Protein AF-0000000069245880 (afdb_homodimer)

Radius of gyration: 24.0 Å; Cα contacts (8 Å, |Δi|>4): 318; chains: 2; bounding box: 76×55×45 Å

Sequence (322 aa):
MAEQKSQETQSITLKSSDGVLFDVETNIVKEMKTIQSFLDESEDITTIPLANVLSQHLATIIEYCKKHVSEEETEDARNKFDVEFTKELSGEDMKLLLLAANYLNIRSLLDLLAGALADHIKNKSVEFVREFFNVENDYEPEEEAKLREENQWAFGNIDENMAEQKSQETQSITLKSSDGVLFDVETNIVKEMKTIQSFLDESEDITTIPLANVLSQHLATIIEYCKKHVSEEETEDARNKFDVEFTKELSGEDMKLLLLAANYLNIRSLLDLLAGALADHIKNKSVEFVREFFNVENDYEPEEEAKLREENQWAFGNIDEN

Solvent-accessible surface area (backbone atoms only — not comparable to full-atom values): 18394 Å² total; per-residue (Å²): 130,84,80,74,78,72,79,76,71,60,62,37,31,38,26,24,47,78,66,45,77,42,84,37,53,50,73,42,41,64,58,26,45,46,56,39,50,40,55,74,72,36,89,79,70,56,66,48,63,34,72,80,31,48,48,72,55,46,53,52,50,51,53,53,32,49,56,70,58,39,83,85,53,48,72,68,55,48,52,52,47,49,55,56,56,56,69,73,47,49,71,69,51,40,54,55,44,36,55,38,24,56,70,33,46,19,62,73,58,30,54,53,38,53,52,52,49,52,61,68,55,51,76,52,52,69,67,51,54,32,57,74,68,63,48,76,71,85,51,56,71,72,58,45,54,54,45,44,67,70,39,40,68,75,66,45,75,61,63,82,130,129,84,80,73,77,73,79,75,72,58,62,36,31,40,27,23,47,80,65,46,77,42,84,37,52,51,73,41,40,61,59,24,44,47,56,39,49,40,57,74,71,34,89,78,69,58,66,48,63,35,73,81,31,47,46,73,54,46,52,53,50,50,53,53,32,50,57,69,58,39,80,86,52,48,72,67,55,48,52,53,46,50,55,55,57,57,68,74,46,49,71,70,51,40,54,54,43,37,54,36,24,57,71,33,45,21,63,71,58,32,54,52,38,53,50,50,48,52,60,68,55,51,77,54,52,69,67,51,54,32,55,72,70,64,50,76,71,86,52,55,68,72,56,45,52,54,46,44,68,69,37,38,67,76,67,45,75,61,62,82,129

Foldseek 3Di:
DPPPPPVPQDWAWEAELVGDIDTAGPLLLVLQVQVVVVVVVDVPHRYDYDNQGHPVLVVLSSVLSVQVSDPPDDPVNNVVCLVVSLVVDDLVSLVSNLVVCVVRVRVVSNVSSVVSNCVVCQLPQPVCVCVSVVPPPPDDPVVVVVCCVVCVVVNPPSDDD/DPPPPPVPQDWAWEAELVGDIDTAGPLLLVLQVQVVVVVVVDVPHRYDYDNQGHPVLVVLSSVLSVQVSDPPDDPVRNVVVLVVSLVPDDLVSLVSNLVVCVVRVRVVSNVSSVVSNCVVCQLPDPVCVCVSVVPPPPDDPVVVVVCCVVCVVVNVVSDDD

Secondary structure (DSSP, 8-state):
----------EEEEE-TTS-EEEEEGGGGGG-HHHHHHHHH-SS--EEE-TT--HHHHHHHHHHHHHHH-TTS-HHHHHHHHHHHHHT--HHHHHHHHHHHHHHT-HHHHHHHHHHHHHHHTT--HHHHHHHTT----S-HHHHHHHHHHSHHHHHTTS--/----------EEEEE-TTS-EEEEEGGGGGG-HHHHHHHHH-SS--EEE-TT--HHHHHHHHHHHHHHH-TTS-HHHHHHHHHHHHHT--HHHHHHHHHHHHHHT-HHHHHHHHHHHHHHHTT--HHHHHHHTT----S-HHHHHHHHHHSHHHHHTTS--

Organism: Vicia faba (NCBI:txid3906)

Structure (mmCIF, N/CA/C/O backbone):
data_AF-0000000069245880-model_v1
#
loop_
_entity.id
_entity.type
_entity.pdbx_description
1 polymer 'SKP1-like protein'
#
loop_
_atom_site.group_PDB
_atom_site.id
_atom_site.type_symbol
_atom_site.label_atom_id
_atom_site.label_alt_id
_atom_site.label_comp_id
_atom_site.label_asym_id
_atom_site.label_entity_id
_atom_site.label_seq_id
_atom_site.pdbx_PDB_ins_code
_atom_site.Cartn_x
_atom_site.Cartn_y
_atom_site.Cartn_z
_atom_site.occupancy
_atom_site.B_iso_or_equiv
_atom_site.auth_seq_id
_atom_site.auth_comp_id
_atom_site.auth_asym_id
_atom_site.auth_atom_id
_atom_site.pdbx_PDB_model_num
ATOM 1 N N . MET A 1 1 ? 38.531 29.953 20.172 1 29.7 1 MET A N 1
ATOM 2 C CA . MET A 1 1 ? 37.281 30.125 19.406 1 29.7 1 MET A CA 1
ATOM 3 C C . MET A 1 1 ? 36.531 28.812 19.281 1 29.7 1 MET A C 1
ATOM 5 O O . MET A 1 1 ? 37.094 27.828 18.781 1 29.7 1 MET A O 1
ATOM 9 N N . ALA A 1 2 ? 35.625 28.469 20.109 1 36.66 2 ALA A N 1
ATOM 10 C CA . ALA A 1 2 ? 35.156 27.141 20.422 1 36.66 2 ALA A CA 1
ATOM 11 C C . ALA A 1 2 ? 34.531 26.469 19.188 1 36.66 2 ALA A C 1
ATOM 13 O O . ALA A 1 2 ? 33.781 27.078 18.453 1 36.66 2 ALA A O 1
ATOM 14 N N . GLU A 1 3 ? 35.156 25.672 18.375 1 34.66 3 GLU A N 1
ATOM 15 C CA . GLU A 1 3 ? 34.75 24.922 17.203 1 34.66 3 GLU A CA 1
ATOM 16 C C . GLU A 1 3 ? 33.438 24.203 17.422 1 34.66 3 GLU A C 1
ATOM 18 O O . GLU A 1 3 ? 33.344 23.297 18.25 1 34.66 3 GLU A O 1
ATOM 23 N N . GLN A 1 4 ? 32.312 24.859 17.797 1 31.16 4 GLN A N 1
ATOM 24 C CA . GLN A 1 4 ? 30.969 24.312 17.922 1 31.16 4 GLN A CA 1
ATOM 25 C C . GLN A 1 4 ? 30.703 23.266 16.844 1 31.16 4 GLN A C 1
ATOM 27 O O . GLN A 1 4 ? 30.719 23.562 15.648 1 31.16 4 GLN A O 1
ATOM 32 N N . LYS A 1 5 ? 31.141 22.078 16.891 1 35.31 5 LYS A N 1
ATOM 33 C CA . LYS A 1 5 ? 30.844 20.859 16.141 1 35.31 5 LYS A CA 1
ATOM 34 C C . LYS A 1 5 ? 29.406 20.875 15.617 1 35.31 5 LYS A C 1
ATOM 36 O O . LYS A 1 5 ? 28.453 20.859 16.406 1 35.31 5 LYS A O 1
ATOM 41 N N . SER A 1 6 ? 28.828 21.797 14.656 1 39.06 6 SER A N 1
ATOM 42 C CA . SER A 1 6 ? 27.609 21.859 13.852 1 39.06 6 SER A CA 1
ATOM 43 C C . SER A 1 6 ? 26.969 20.484 13.719 1 39.06 6 SER A C 1
ATOM 45 O O . SER A 1 6 ? 27.578 19.547 13.211 1 39.06 6 SER A O 1
ATOM 47 N N . GLN A 1 7 ? 26.359 19.859 14.578 1 41.66 7 GLN A N 1
ATOM 48 C CA . GLN A 1 7 ? 25.75 18.531 14.648 1 41.66 7 GLN A CA 1
ATOM 49 C C . GLN A 1 7 ? 25.156 18.125 13.305 1 41.66 7 GLN A C 1
ATOM 51 O O . GLN A 1 7 ? 24.172 18.703 12.852 1 41.66 7 GLN A O 1
ATOM 56 N N . GLU A 1 8 ? 25.828 18 12.18 1 48.72 8 GLU A N 1
ATOM 57 C CA . GLU A 1 8 ? 25.578 17.594 10.797 1 48.72 8 GLU A CA 1
ATOM 58 C C . GLU A 1 8 ? 24.453 16.578 10.703 1 48.72 8 GLU A C 1
ATOM 60 O O . GLU A 1 8 ? 24.609 15.438 11.133 1 48.72 8 GLU A O 1
ATOM 65 N N . THR A 1 9 ? 23.219 16.984 10.977 1 63.25 9 THR A N 1
ATOM 66 C CA . THR A 1 9 ? 22.016 16.156 10.938 1 63.25 9 THR A CA 1
ATOM 67 C C . THR A 1 9 ? 21.984 15.305 9.664 1 63.25 9 THR A C 1
ATOM 69 O O . THR A 1 9 ? 22.188 15.828 8.57 1 63.25 9 THR A O 1
ATOM 72 N N . GLN A 1 10 ? 22.281 14.039 9.695 1 80.12 10 GLN A N 1
ATOM 73 C CA . GLN A 1 10 ? 22.219 13.109 8.57 1 80.12 10 GLN A CA 1
ATOM 74 C C . GLN A 1 10 ? 20.906 13.242 7.816 1 80.12 10 GLN A C 1
ATOM 76 O O . GLN A 1 10 ? 19.859 13.484 8.422 1 80.12 10 GLN A O 1
ATOM 81 N N . SER A 1 11 ? 21.062 13.648 6.527 1 89.56 11 SER A N 1
ATOM 82 C CA . SER A 1 11 ? 19.891 13.773 5.668 1 89.56 11 SER A CA 1
ATOM 83 C C . SER A 1 11 ? 19.844 12.656 4.629 1 89.56 11 SER A C 1
ATOM 85 O O . SER A 1 11 ? 20.875 12.023 4.344 1 89.56 11 SER A O 1
ATOM 87 N N . ILE A 1 12 ? 18.688 12.328 4.336 1 91.44 12 ILE A N 1
ATOM 88 C CA . ILE A 1 12 ? 18.469 11.383 3.248 1 91.44 12 ILE A CA 1
ATOM 89 C C . ILE A 1 12 ? 17.672 12.055 2.135 1 91.44 12 ILE A C 1
ATOM 91 O O . ILE A 1 12 ? 16.984 13.055 2.371 1 91.44 12 ILE A O 1
ATOM 95 N N . THR A 1 13 ? 17.859 11.523 0.97 1 94.06 13 THR A N 1
ATOM 96 C CA . THR A 1 13 ? 17.109 12.055 -0.167 1 94.06 13 THR A CA 1
ATOM 97 C C . THR A 1 13 ? 15.992 11.102 -0.576 1 94.06 13 THR A C 1
ATOM 99 O O . THR A 1 13 ? 16.234 9.914 -0.78 1 94.06 13 THR A O 1
ATOM 102 N N . LEU A 1 14 ? 14.797 11.609 -0.62 1 95.38 14 LEU A N 1
ATOM 103 C CA . LEU A 1 14 ? 13.648 10.875 -1.123 1 95.38 14 LEU A CA 1
ATOM 104 C C . LEU A 1 14 ? 13.289 11.32 -2.537 1 95.38 14 LEU A C 1
ATOM 106 O O . LEU A 1 14 ? 13.297 12.516 -2.838 1 95.38 14 LEU A O 1
ATOM 110 N N . LYS A 1 15 ? 13.078 10.359 -3.359 1 95.81 15 LYS A N 1
ATOM 111 C CA . LYS A 1 15 ? 12.703 10.672 -4.738 1 95.81 15 LYS A CA 1
ATOM 112 C C . LYS A 1 15 ? 11.25 10.281 -5.012 1 95.81 15 LYS A C 1
ATOM 114 O O . LYS A 1 15 ? 10.875 9.117 -4.867 1 95.81 15 LYS A O 1
ATOM 119 N N . SER A 1 16 ? 10.477 11.25 -5.395 1 96.88 16 SER A N 1
ATOM 120 C CA . SER A 1 16 ? 9.062 11.008 -5.68 1 96.88 16 SER A CA 1
ATOM 121 C C . SER A 1 16 ? 8.883 10.234 -6.984 1 96.88 16 SER A C 1
ATOM 123 O O . SER A 1 16 ? 9.844 10.047 -7.734 1 96.88 16 SER A O 1
ATOM 125 N N . SER A 1 17 ? 7.672 9.758 -7.156 1 93.94 17 SER A N 1
ATOM 126 C CA . SER A 1 17 ? 7.359 8.945 -8.328 1 93.94 17 SER A CA 1
ATOM 127 C C . SER A 1 17 ? 7.539 9.742 -9.617 1 93.94 17 SER A C 1
ATOM 129 O O . SER A 1 17 ? 7.855 9.172 -10.664 1 93.94 17 SER A O 1
ATOM 131 N N . ASP A 1 18 ? 7.348 11.078 -9.539 1 96.25 18 ASP A N 1
ATOM 132 C CA . ASP A 1 18 ? 7.508 11.93 -10.711 1 96.25 18 ASP A CA 1
ATOM 133 C C . ASP A 1 18 ? 8.914 12.523 -10.773 1 96.25 18 ASP A C 1
ATOM 135 O O . ASP A 1 18 ? 9.164 13.469 -11.531 1 96.25 18 ASP A O 1
ATOM 139 N N . GLY A 1 19 ? 9.805 12.117 -9.914 1 94.94 19 GLY A N 1
ATOM 140 C CA . GLY A 1 19 ? 11.234 12.344 -10.094 1 94.94 19 GLY A CA 1
ATOM 141 C C . GLY A 1 19 ? 11.758 13.539 -9.32 1 94.94 19 GLY A C 1
ATOM 142 O O . GLY A 1 19 ? 12.898 13.953 -9.508 1 94.94 19 GLY A O 1
ATOM 143 N N . VAL A 1 20 ? 10.984 14.125 -8.438 1 97.81 20 VAL A N 1
ATOM 144 C CA . VAL A 1 20 ? 11.43 15.273 -7.656 1 97.81 20 VAL A CA 1
ATOM 145 C C . VAL A 1 20 ? 12.18 14.797 -6.414 1 97.81 20 VAL A C 1
ATOM 147 O O . VAL A 1 20 ? 11.75 13.844 -5.75 1 97.81 20 VAL A O 1
ATOM 150 N N . LEU A 1 21 ? 13.297 15.414 -6.152 1 97.06 21 LEU A N 1
ATOM 151 C CA . LEU A 1 21 ? 14.133 15.039 -5.02 1 97.06 21 LEU A CA 1
ATOM 152 C C . LEU A 1 21 ? 13.82 15.906 -3.801 1 97.06 21 LEU A C 1
ATOM 154 O O . LEU A 1 21 ? 13.633 17.125 -3.928 1 97.06 21 LEU A O 1
ATOM 158 N N . PHE A 1 22 ? 13.648 15.273 -2.67 1 97.5 22 PHE A N 1
ATOM 159 C CA . PHE A 1 22 ? 13.445 15.938 -1.386 1 97.5 22 PHE A CA 1
ATOM 160 C C . PHE A 1 22 ? 14.555 15.562 -0.406 1 97.5 22 PHE A C 1
ATOM 162 O O . PHE A 1 22 ? 14.75 14.391 -0.099 1 97.5 22 PHE A O 1
ATOM 169 N N . ASP A 1 23 ? 15.336 16.547 0.049 1 95.75 23 ASP A N 1
ATOM 170 C CA . ASP A 1 23 ? 16.297 16.344 1.128 1 95.75 23 ASP A CA 1
ATOM 171 C C . ASP A 1 23 ? 15.617 16.469 2.494 1 95.75 23 ASP A C 1
ATOM 173 O O . ASP A 1 23 ? 15.07 17.516 2.826 1 95.75 23 ASP A O 1
ATOM 177 N N . VAL A 1 24 ? 15.641 15.32 3.166 1 94.88 24 VAL A N 1
ATOM 178 C CA . VAL A 1 24 ? 14.906 15.273 4.422 1 94.88 24 VAL A CA 1
ATOM 179 C C . VAL A 1 24 ? 15.844 14.875 5.559 1 94.88 24 VAL A C 1
ATOM 181 O O . VAL A 1 24 ? 16.672 13.977 5.402 1 94.88 24 VAL A O 1
ATOM 184 N N . GLU A 1 25 ? 15.742 15.609 6.672 1 92.06 25 GLU A N 1
ATOM 185 C CA . GLU A 1 25 ? 16.5 15.219 7.859 1 92.06 25 GLU A CA 1
ATOM 186 C C . GLU A 1 25 ? 16.078 13.828 8.344 1 92.06 25 GLU A C 1
ATOM 188 O O . GLU A 1 25 ? 14.891 13.5 8.344 1 92.06 25 GLU A O 1
ATOM 193 N N . THR A 1 26 ? 17.047 13.047 8.844 1 89.5 26 THR A N 1
ATOM 194 C CA . THR A 1 26 ? 16.812 11.664 9.219 1 89.5 26 THR A CA 1
ATOM 195 C C . THR A 1 26 ? 15.781 11.57 10.344 1 89.5 26 THR A C 1
ATOM 197 O O . THR A 1 26 ? 15.016 10.609 10.414 1 89.5 26 THR A O 1
ATOM 200 N N . ASN A 1 27 ? 15.719 12.562 11.211 1 91.12 27 ASN A N 1
ATOM 201 C CA . ASN A 1 27 ? 14.766 12.523 12.312 1 91.12 27 ASN A CA 1
ATOM 202 C C . ASN A 1 27 ? 13.328 12.617 11.805 1 91.12 27 ASN A C 1
ATOM 204 O O . ASN A 1 27 ? 12.398 12.156 12.477 1 91.12 27 ASN A O 1
ATOM 208 N N . ILE A 1 28 ? 13.094 13.125 10.641 1 92.94 28 ILE A N 1
ATOM 209 C CA . ILE A 1 28 ? 11.766 13.305 10.062 1 92.94 28 ILE A CA 1
ATOM 210 C C . ILE A 1 28 ? 11.234 11.961 9.57 1 92.94 28 ILE A C 1
ATOM 212 O O . ILE A 1 28 ? 10.031 11.695 9.641 1 92.94 28 ILE A O 1
ATOM 216 N N . VAL A 1 29 ? 12.117 11.094 9.141 1 91.25 29 VAL A N 1
ATOM 217 C CA . VAL A 1 29 ? 11.672 9.859 8.508 1 91.25 29 VAL A CA 1
ATOM 218 C C . VAL A 1 29 ? 11.453 8.781 9.562 1 91.25 29 VAL A C 1
ATOM 220 O O . VAL A 1 29 ? 11.086 7.648 9.242 1 91.25 29 VAL A O 1
ATOM 223 N N . LYS A 1 30 ? 11.594 9.172 10.781 1 89.25 30 LYS A N 1
ATOM 224 C CA . LYS A 1 30 ? 11.344 8.234 11.867 1 89.25 30 LYS A CA 1
ATOM 225 C C . LYS A 1 30 ? 9.891 7.785 11.891 1 89.25 30 LYS A C 1
ATOM 227 O O . LYS A 1 30 ? 9.578 6.676 12.328 1 89.25 30 LYS A O 1
ATOM 232 N N . GLU A 1 31 ? 9.008 8.656 11.414 1 91.81 31 GLU A N 1
ATOM 233 C CA . GLU A 1 31 ? 7.578 8.352 11.383 1 91.81 31 GLU A CA 1
ATOM 234 C C . GLU A 1 31 ? 7.23 7.457 10.203 1 91.81 31 GLU A C 1
ATOM 236 O O . GLU A 1 31 ? 6.148 6.859 10.164 1 91.81 31 GLU A O 1
ATOM 241 N N . MET A 1 32 ? 8.117 7.344 9.234 1 95.38 32 MET A N 1
ATOM 242 C CA . MET A 1 32 ? 7.926 6.535 8.031 1 95.38 32 MET A CA 1
ATOM 243 C C . MET A 1 32 ? 8.594 5.172 8.18 1 95.38 32 MET A C 1
ATOM 245 O O . MET A 1 32 ? 9.734 4.984 7.762 1 95.38 32 MET A O 1
ATOM 249 N N . LYS A 1 33 ? 7.949 4.23 8.688 1 92.94 33 LYS A N 1
ATOM 250 C CA . LYS A 1 33 ? 8.547 2.957 9.086 1 92.94 33 LYS A CA 1
ATOM 251 C C . LYS A 1 33 ? 9.188 2.258 7.891 1 92.94 33 LYS A C 1
ATOM 253 O O . LYS A 1 33 ? 10.219 1.591 8.031 1 92.94 33 LYS A O 1
ATOM 258 N N . THR A 1 34 ? 8.516 2.402 6.777 1 91.44 34 THR A N 1
ATOM 259 C CA . THR A 1 34 ? 9.07 1.805 5.566 1 91.44 34 THR A CA 1
ATOM 260 C C . THR A 1 34 ? 10.469 2.342 5.285 1 91.44 34 THR A C 1
ATOM 262 O O . THR A 1 34 ? 11.383 1.578 4.961 1 91.44 34 THR A O 1
ATOM 265 N N . ILE A 1 35 ? 10.703 3.609 5.434 1 92.38 35 ILE A N 1
ATOM 266 C CA . ILE A 1 35 ? 11.992 4.25 5.172 1 92.38 35 ILE A CA 1
ATOM 267 C C . ILE A 1 35 ? 12.961 3.949 6.312 1 92.38 35 ILE A C 1
ATOM 269 O O . ILE A 1 35 ? 14.141 3.672 6.078 1 92.38 35 ILE A O 1
ATOM 273 N N . GLN A 1 36 ? 12.414 4.039 7.512 1 90.69 36 GLN A N 1
ATOM 274 C CA . GLN A 1 36 ? 13.25 3.732 8.672 1 90.69 36 GLN A CA 1
ATOM 275 C C . GLN A 1 36 ? 13.859 2.338 8.562 1 90.69 36 GLN A C 1
ATOM 277 O O . GLN A 1 36 ? 15.023 2.133 8.906 1 90.69 36 GLN A O 1
ATOM 282 N N . SER A 1 37 ? 13.086 1.377 8.141 1 89.06 37 SER A N 1
ATOM 283 C CA . SER A 1 37 ? 13.578 0.012 7.98 1 89.06 37 SER A CA 1
ATOM 284 C C . SER A 1 37 ? 14.766 -0.043 7.031 1 89.06 37 SER A C 1
ATOM 286 O O . SER A 1 37 ? 15.719 -0.796 7.258 1 89.06 37 SER A O 1
ATOM 288 N N . PHE A 1 38 ? 14.672 0.807 5.965 1 86.25 38 PHE A N 1
ATOM 289 C CA . PHE A 1 38 ? 15.781 0.87 5.023 1 86.25 38 PHE A CA 1
ATOM 290 C C . PHE A 1 38 ? 17.031 1.452 5.688 1 86.25 38 PHE A C 1
ATOM 292 O O . PHE A 1 38 ? 18.125 0.937 5.508 1 86.25 38 PHE A O 1
ATOM 299 N N . LEU A 1 39 ? 16.875 2.459 6.355 1 86.94 39 LEU A N 1
ATOM 300 C CA . LEU A 1 39 ? 18 3.135 6.996 1 86.94 39 LEU A CA 1
ATOM 301 C C . LEU A 1 39 ? 18.656 2.232 8.031 1 86.94 39 LEU A C 1
ATOM 303 O O . LEU A 1 39 ? 19.859 2.307 8.25 1 86.94 39 LEU A O 1
ATOM 307 N N . ASP A 1 40 ? 17.875 1.426 8.648 1 85.44 40 ASP A N 1
ATOM 308 C CA . ASP A 1 40 ? 18.391 0.514 9.656 1 85.44 40 ASP A CA 1
ATOM 309 C C . ASP A 1 40 ? 19.234 -0.594 9.023 1 85.44 40 ASP A C 1
ATOM 311 O O . ASP A 1 40 ? 20.094 -1.183 9.672 1 85.44 40 ASP A O 1
ATOM 315 N N . GLU A 1 41 ? 18.922 -0.941 7.809 1 80 41 GLU A N 1
ATOM 316 C CA . GLU A 1 41 ? 19.594 -2.049 7.137 1 80 41 GLU A CA 1
ATOM 317 C C . GLU A 1 41 ? 20.812 -1.565 6.359 1 80 41 GLU A C 1
ATOM 319 O O . GLU A 1 41 ? 21.766 -2.322 6.148 1 80 41 GLU A O 1
ATOM 324 N N . SER A 1 42 ? 20.688 -0.333 5.891 1 73.94 42 SER A N 1
ATOM 325 C CA . SER A 1 42 ? 21.734 0.111 4.984 1 73.94 42 SER A CA 1
ATOM 326 C C . SER A 1 42 ? 22.359 1.416 5.461 1 73.94 42 SER A C 1
ATOM 328 O O . SER A 1 42 ? 21.656 2.33 5.895 1 73.94 42 SER A O 1
ATOM 330 N N . GLU A 1 43 ? 23.641 1.497 5.512 1 68.56 43 GLU A N 1
ATOM 331 C CA . GLU A 1 43 ? 24.359 2.709 5.918 1 68.56 43 GLU A CA 1
ATOM 332 C C . GLU A 1 43 ? 24.688 3.584 4.711 1 68.56 43 GLU A C 1
ATOM 334 O O . GLU A 1 43 ? 24.922 4.785 4.855 1 68.56 43 GLU A O 1
ATOM 339 N N . ASP A 1 44 ? 24.547 3.064 3.631 1 70.12 44 ASP A N 1
ATOM 340 C CA . ASP A 1 44 ? 25.094 3.828 2.508 1 70.12 44 ASP A CA 1
ATOM 341 C C . ASP A 1 44 ? 23.969 4.266 1.557 1 70.12 44 ASP A C 1
ATOM 343 O O . ASP A 1 44 ? 24.234 4.625 0.408 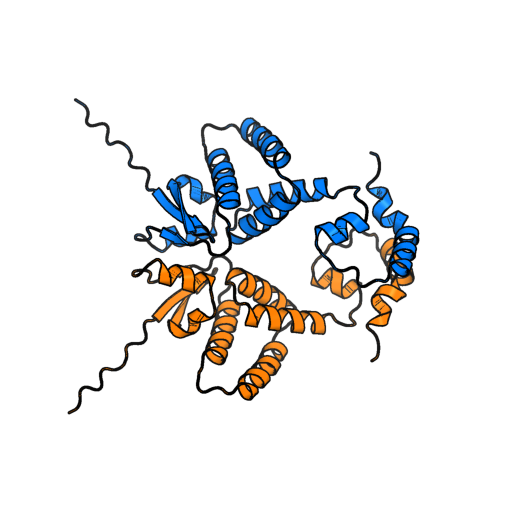1 70.12 44 ASP A O 1
ATOM 347 N N . ILE A 1 45 ? 22.859 4.262 2.072 1 70.69 45 ILE A N 1
ATOM 348 C CA . ILE A 1 45 ? 21.812 4.648 1.146 1 70.69 45 ILE A CA 1
ATOM 349 C C . ILE A 1 45 ? 21.672 6.172 1.121 1 70.69 45 ILE A C 1
ATOM 351 O O . ILE A 1 45 ? 21.562 6.809 2.17 1 70.69 45 ILE A O 1
ATOM 355 N N . THR A 1 46 ? 21.797 6.754 -0.059 1 76.12 46 THR A N 1
ATOM 356 C CA . THR A 1 46 ? 21.719 8.203 -0.183 1 76.12 46 THR A CA 1
ATOM 357 C C . THR A 1 46 ? 20.344 8.625 -0.717 1 76.12 46 THR A C 1
ATOM 359 O O . THR A 1 46 ? 19.797 9.648 -0.301 1 76.12 46 THR A O 1
ATOM 362 N N . THR A 1 47 ? 19.797 7.844 -1.67 1 89.06 47 THR A N 1
ATOM 363 C CA . THR A 1 47 ? 18.531 8.211 -2.295 1 89.06 47 THR A CA 1
ATOM 364 C C . THR A 1 47 ? 17.547 7.051 -2.242 1 89.06 47 THR A C 1
ATOM 366 O O . THR A 1 47 ? 17.891 5.922 -2.607 1 89.06 47 THR A O 1
ATOM 369 N N . ILE A 1 48 ? 16.406 7.277 -1.715 1 91.56 48 ILE A N 1
ATOM 370 C CA . ILE A 1 48 ? 15.344 6.285 -1.632 1 91.56 48 ILE A CA 1
ATOM 371 C C . ILE A 1 48 ? 14.211 6.66 -2.594 1 91.56 48 ILE A C 1
ATOM 373 O O . ILE A 1 48 ? 13.539 7.672 -2.402 1 91.56 48 ILE A O 1
ATOM 377 N N . PRO A 1 49 ? 13.953 5.879 -3.604 1 93.06 49 PRO A N 1
ATOM 378 C CA . PRO A 1 49 ? 12.844 6.133 -4.527 1 93.06 49 PRO A CA 1
ATOM 379 C C . PRO A 1 49 ? 11.492 5.707 -3.961 1 93.06 49 PRO A C 1
ATOM 381 O O . PRO A 1 49 ? 11.391 4.664 -3.314 1 93.06 49 PRO A O 1
ATOM 384 N N . LEU A 1 50 ? 10.547 6.527 -4.148 1 94.06 50 LEU A N 1
ATOM 385 C CA . LEU A 1 50 ? 9.172 6.234 -3.773 1 94.06 50 LEU A CA 1
ATOM 386 C C . LEU A 1 50 ? 8.273 6.16 -5.008 1 94.06 50 LEU A C 1
ATOM 388 O O . LEU A 1 50 ? 7.672 7.16 -5.406 1 94.06 50 LEU A O 1
ATOM 392 N N . ALA A 1 51 ? 8.172 4.953 -5.543 1 89.94 51 ALA A N 1
ATOM 393 C CA . ALA A 1 51 ? 7.582 4.711 -6.855 1 89.94 51 ALA A CA 1
ATOM 394 C C . ALA A 1 51 ? 6.094 5.051 -6.859 1 89.94 51 ALA A C 1
ATOM 396 O O . ALA A 1 51 ? 5.496 5.246 -7.922 1 89.94 51 ALA A O 1
ATOM 397 N N . ASN A 1 52 ? 5.43 5.223 -5.664 1 90.5 52 ASN A N 1
ATOM 398 C CA . ASN A 1 52 ? 3.979 5.355 -5.637 1 90.5 52 ASN A CA 1
ATOM 399 C C . ASN A 1 52 ? 3.549 6.668 -4.988 1 90.5 52 ASN A C 1
ATOM 401 O O . ASN A 1 52 ? 2.375 6.848 -4.66 1 90.5 52 ASN A O 1
ATOM 405 N N . VAL A 1 53 ? 4.461 7.57 -4.805 1 95.94 53 VAL A N 1
ATOM 406 C CA . VAL A 1 53 ? 4.117 8.805 -4.102 1 95.94 53 VAL A CA 1
ATOM 407 C C . VAL A 1 53 ? 4.508 10.008 -4.953 1 95.94 53 VAL A C 1
ATOM 409 O O . VAL A 1 53 ? 5.691 10.227 -5.23 1 95.94 53 VAL A O 1
ATOM 412 N N . LEU A 1 54 ? 3.516 10.797 -5.379 1 96.94 54 LEU A N 1
ATOM 413 C CA . LEU A 1 54 ? 3.773 12.008 -6.152 1 96.94 54 LEU A CA 1
ATOM 414 C C . LEU A 1 54 ? 4.418 13.086 -5.285 1 96.94 54 LEU A C 1
ATOM 416 O O . LEU A 1 54 ? 4.227 13.102 -4.07 1 96.94 54 LEU A O 1
ATOM 420 N N . SER A 1 55 ? 5.164 14.016 -5.918 1 98.06 55 SER A N 1
ATOM 421 C CA . SER A 1 55 ? 5.934 15.047 -5.23 1 98.06 55 SER A CA 1
ATOM 422 C C . SER A 1 55 ? 5.031 15.922 -4.363 1 98.06 55 SER A C 1
ATOM 424 O O . SER A 1 55 ? 5.395 16.266 -3.24 1 98.06 55 SER A O 1
ATOM 426 N N . GLN A 1 56 ? 3.883 16.297 -4.938 1 97.81 56 GLN A N 1
ATOM 427 C CA . GLN A 1 56 ? 2.982 17.156 -4.18 1 97.81 56 GLN A CA 1
ATOM 428 C C . GLN A 1 56 ? 2.545 16.484 -2.879 1 97.81 56 GLN A C 1
ATOM 430 O O . GLN A 1 56 ? 2.535 17.125 -1.821 1 97.81 56 GLN A O 1
ATOM 435 N N . HIS A 1 57 ? 2.191 15.266 -2.898 1 98.19 57 HIS A N 1
ATOM 436 C CA . HIS A 1 57 ? 1.747 14.531 -1.718 1 98.19 57 HIS A CA 1
ATOM 437 C C . HIS A 1 57 ? 2.916 14.227 -0.787 1 98.19 57 HIS A C 1
ATOM 439 O O . HIS A 1 57 ? 2.766 14.258 0.437 1 98.19 57 HIS A O 1
ATOM 445 N N . LEU A 1 58 ? 4.098 13.945 -1.383 1 98.31 58 LEU A N 1
ATOM 446 C CA . LEU A 1 58 ? 5.281 13.719 -0.563 1 98.31 58 LEU A CA 1
ATOM 447 C C . LEU A 1 58 ? 5.625 14.961 0.253 1 98.31 58 LEU A C 1
ATOM 449 O O . LEU A 1 58 ? 5.941 14.859 1.44 1 98.31 58 LEU A O 1
ATOM 453 N N . ALA A 1 59 ? 5.559 16.078 -0.406 1 98.38 59 ALA A N 1
ATOM 454 C CA . ALA A 1 59 ? 5.809 17.344 0.293 1 98.38 59 ALA A CA 1
ATOM 455 C C . ALA A 1 59 ? 4.859 17.5 1.477 1 98.38 59 ALA A C 1
ATOM 457 O O . ALA A 1 59 ? 5.281 17.891 2.568 1 98.38 59 ALA A O 1
ATOM 458 N N . THR A 1 60 ? 3.596 17.203 1.218 1 98.5 60 THR A N 1
ATOM 459 C CA . THR A 1 60 ? 2.566 17.297 2.248 1 98.5 60 THR A CA 1
ATOM 460 C C . THR A 1 60 ? 2.867 16.344 3.404 1 98.5 60 THR A C 1
ATOM 462 O O . THR A 1 60 ? 2.748 16.734 4.57 1 98.5 60 THR A O 1
ATOM 465 N N . ILE A 1 61 ? 3.293 15.172 3.143 1 98.5 61 ILE A N 1
ATOM 466 C CA . ILE A 1 61 ? 3.613 14.164 4.145 1 98.5 61 ILE A CA 1
ATOM 467 C C . ILE A 1 61 ? 4.82 14.617 4.965 1 98.5 61 ILE A C 1
ATOM 469 O O . ILE A 1 61 ? 4.832 14.484 6.191 1 98.5 61 ILE A O 1
ATOM 473 N N . ILE A 1 62 ? 5.816 15.117 4.266 1 97.94 62 ILE A N 1
ATOM 474 C CA . ILE A 1 62 ? 7.02 15.586 4.941 1 97.94 62 ILE A CA 1
ATOM 475 C C . ILE A 1 62 ? 6.664 16.719 5.902 1 97.94 62 ILE A C 1
ATOM 477 O O . ILE A 1 62 ? 7.168 16.766 7.027 1 97.94 62 ILE A O 1
ATOM 481 N N . GLU A 1 63 ? 5.832 17.594 5.445 1 97.12 63 GLU A N 1
ATOM 482 C CA . GLU A 1 63 ? 5.375 18.688 6.309 1 97.12 63 GLU A CA 1
ATOM 483 C C . GLU A 1 63 ? 4.719 18.141 7.578 1 97.12 63 GLU A C 1
ATOM 485 O O . GLU A 1 63 ? 5.02 18.594 8.68 1 97.12 63 GLU A O 1
ATOM 490 N N . TYR A 1 64 ? 3.816 17.203 7.445 1 98.06 64 TYR A N 1
ATOM 491 C CA . TYR A 1 64 ? 3.154 16.562 8.586 1 98.06 64 TYR A CA 1
ATOM 492 C C . TYR A 1 64 ? 4.172 15.953 9.531 1 98.06 64 TYR A C 1
ATOM 494 O O . TYR A 1 64 ? 4.105 16.172 10.75 1 98.06 64 TYR A O 1
ATOM 502 N N . CYS A 1 65 ? 5.117 15.203 9.008 1 97.19 65 CYS A N 1
ATOM 503 C CA . CYS A 1 65 ? 6.102 14.516 9.828 1 97.19 65 CYS A CA 1
ATOM 504 C C . CYS A 1 65 ? 6.984 15.516 10.57 1 97.19 65 CYS A C 1
ATOM 506 O O . CYS A 1 65 ? 7.332 15.297 11.734 1 97.19 65 CYS A O 1
ATOM 508 N N . LYS A 1 66 ? 7.367 16.594 9.898 1 95.19 66 LYS A N 1
ATOM 509 C CA . LYS A 1 66 ? 8.172 17.625 10.547 1 95.19 66 LYS A CA 1
ATOM 510 C C . LYS A 1 66 ? 7.48 18.156 11.797 1 95.19 66 LYS A C 1
ATOM 512 O O . LYS A 1 66 ? 8.117 18.312 12.844 1 95.19 66 LYS A O 1
ATOM 517 N N . LYS A 1 67 ? 6.203 18.359 11.656 1 95.31 67 LYS A N 1
ATOM 518 C CA . LYS A 1 67 ? 5.438 18.891 12.781 1 95.31 67 LYS A CA 1
ATOM 519 C C . LYS A 1 67 ? 5.352 17.875 13.914 1 95.31 67 LYS A C 1
ATOM 521 O O . LYS A 1 67 ? 5.449 18.234 15.086 1 95.31 67 LYS A O 1
ATOM 526 N N . HIS A 1 68 ? 5.258 16.641 13.578 1 95.19 68 HIS A N 1
ATOM 527 C CA . HIS A 1 68 ? 4.949 15.625 14.57 1 95.19 68 HIS A CA 1
ATOM 528 C C . HIS A 1 68 ? 6.223 15.094 15.234 1 95.19 68 HIS A C 1
ATOM 530 O O . HIS A 1 68 ? 6.164 14.484 16.297 1 95.19 68 HIS A O 1
ATOM 536 N N . VAL A 1 69 ? 7.359 15.289 14.641 1 92.69 69 VAL A N 1
ATOM 537 C CA . VAL A 1 69 ? 8.602 14.797 15.234 1 92.69 69 VAL A CA 1
ATOM 538 C C . VAL A 1 69 ? 9.227 15.883 16.094 1 92.69 69 VAL A C 1
ATOM 540 O O . VAL A 1 69 ? 10.125 15.609 16.891 1 92.69 69 VAL A O 1
ATOM 543 N N . SER A 1 70 ? 8.789 17.078 15.875 1 90.75 70 SER A N 1
ATOM 544 C CA . SER A 1 70 ? 9.367 18.203 16.609 1 90.75 70 SER A CA 1
ATOM 545 C C . SER A 1 70 ? 9.133 18.047 18.109 1 90.75 70 SER A C 1
ATOM 547 O O . SER A 1 70 ? 7.988 17.953 18.562 1 90.75 70 SER A O 1
ATOM 549 N N . GLU A 1 71 ? 10.148 18.047 18.828 1 88.62 71 GLU A N 1
ATOM 550 C CA . GLU A 1 71 ? 10.062 17.922 20.281 1 88.62 71 GLU A CA 1
ATOM 551 C C . GLU A 1 71 ? 9.547 19.219 20.922 1 88.62 71 GLU A C 1
ATOM 553 O O . GLU A 1 71 ? 9.078 19.203 22.062 1 88.62 71 GLU A O 1
ATOM 558 N N . GLU A 1 72 ? 9.656 20.281 20.25 1 90.06 72 GLU A N 1
ATOM 559 C CA . GLU A 1 72 ? 9.258 21.578 20.75 1 90.06 72 GLU A CA 1
ATOM 560 C C . GLU A 1 72 ? 7.742 21.75 20.703 1 90.06 72 GLU A C 1
ATOM 562 O O . GLU A 1 72 ? 7.188 22.625 21.375 1 90.06 72 GLU A O 1
ATOM 567 N N . GLU A 1 73 ? 7.188 20.859 19.953 1 89.5 73 GLU A N 1
ATOM 568 C CA . GLU A 1 73 ? 5.746 21.016 19.781 1 89.5 73 GLU A CA 1
ATOM 569 C C . GLU A 1 73 ? 4.984 20.297 20.906 1 89.5 73 GLU A C 1
ATOM 571 O O . GLU A 1 73 ? 5.309 19.172 21.25 1 89.5 73 GLU A O 1
ATOM 576 N N . THR A 1 74 ? 4.031 21.047 21.453 1 93.69 74 THR A N 1
ATOM 577 C CA . THR A 1 74 ? 3.145 20.453 22.438 1 93.69 74 THR A CA 1
ATOM 578 C C . THR A 1 74 ? 2.088 19.578 21.75 1 93.69 74 THR A C 1
ATOM 580 O O . THR A 1 74 ? 1.864 19.703 20.547 1 93.69 74 THR A O 1
ATOM 583 N N . GLU A 1 75 ? 1.55 18.703 22.547 1 93.69 75 GLU A N 1
ATOM 584 C CA . GLU A 1 75 ? 0.473 17.859 22.031 1 93.69 75 GLU A CA 1
ATOM 585 C C . GLU A 1 75 ? -0.688 18.719 21.516 1 93.69 75 GLU A C 1
ATOM 587 O O . GLU A 1 75 ? -1.276 18.422 20.484 1 93.69 75 GLU A O 1
ATOM 592 N N . ASP A 1 76 ? -0.97 19.781 22.234 1 95.88 76 ASP A N 1
ATOM 593 C CA . ASP A 1 76 ? -2.047 20.672 21.844 1 95.88 76 ASP A CA 1
ATOM 594 C C . ASP A 1 76 ? -1.738 21.344 20.5 1 95.88 76 ASP A C 1
ATOM 596 O O . ASP A 1 76 ? -2.625 21.484 19.656 1 95.88 76 ASP A O 1
ATOM 600 N N . ALA A 1 77 ? -0.517 21.719 20.375 1 95.62 77 ALA A N 1
ATOM 601 C CA . ALA A 1 77 ? -0.107 22.344 19.125 1 95.62 77 ALA A CA 1
ATOM 602 C C . ALA A 1 77 ? -0.201 21.375 17.953 1 95.62 77 ALA A C 1
ATOM 604 O O . ALA A 1 77 ? -0.61 21.75 16.859 1 95.62 77 ALA A O 1
ATOM 605 N N . ARG A 1 78 ? 0.149 20.125 18.156 1 95.69 78 ARG A N 1
ATOM 606 C CA . ARG A 1 78 ? 0.06 19.094 17.141 1 95.69 78 ARG A CA 1
ATOM 607 C C . ARG A 1 78 ? -1.392 18.828 16.75 1 95.69 78 ARG A C 1
ATOM 609 O O . ARG A 1 78 ? -1.711 18.703 15.57 1 95.69 78 ARG A 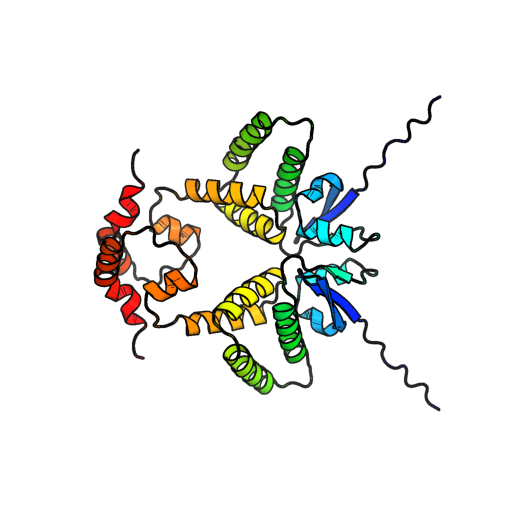O 1
ATOM 616 N N . ASN A 1 79 ? -2.219 18.828 17.703 1 95.75 79 ASN A N 1
ATOM 617 C CA . ASN A 1 79 ? -3.637 18.609 17.453 1 95.75 79 ASN A CA 1
ATOM 618 C C . ASN A 1 79 ? -4.242 19.75 16.625 1 95.75 79 ASN A C 1
ATOM 620 O O . ASN A 1 79 ? -5.039 19.5 15.711 1 95.75 79 ASN A O 1
ATOM 624 N N . LYS A 1 80 ? -3.91 20.938 17.031 1 96.75 80 LYS A N 1
ATOM 625 C CA . LYS A 1 80 ? -4.383 22.094 16.266 1 96.75 80 LYS A CA 1
ATOM 626 C C . LYS A 1 80 ? -3.863 22.062 14.828 1 96.75 80 LYS A C 1
ATOM 628 O O . LYS A 1 80 ? -4.602 22.359 13.891 1 96.75 80 LYS A O 1
ATOM 633 N N . PHE A 1 81 ? -2.643 21.75 14.75 1 97.38 81 PHE A N 1
ATOM 634 C CA . PHE A 1 81 ? -2.057 21.594 13.422 1 97.38 81 PHE A CA 1
ATOM 635 C C . PHE A 1 81 ? -2.807 20.547 12.609 1 97.38 81 PHE A C 1
ATOM 637 O O . PHE A 1 81 ? -3.098 20.766 11.438 1 97.38 81 PHE A O 1
ATOM 644 N N . ASP A 1 82 ? -3.105 19.375 13.227 1 98.06 82 ASP A N 1
ATOM 645 C CA . ASP A 1 82 ? -3.793 18.281 12.547 1 98.06 82 ASP A CA 1
ATOM 646 C C . ASP A 1 82 ? -5.133 18.75 11.984 1 98.06 82 ASP A C 1
ATOM 648 O O . ASP A 1 82 ? -5.492 18.391 10.859 1 98.06 82 ASP A O 1
ATOM 652 N N . VAL A 1 83 ? -5.82 19.469 12.742 1 97.25 83 VAL A N 1
ATOM 653 C CA . VAL A 1 83 ? -7.133 19.969 12.336 1 97.25 83 VAL A CA 1
ATOM 654 C C . VAL A 1 83 ? -6.98 20.891 11.125 1 97.25 83 VAL A C 1
ATOM 656 O O . VAL A 1 83 ? -7.688 20.734 10.125 1 97.25 83 VAL A O 1
ATOM 659 N N . GLU A 1 84 ? -6.059 21.859 11.195 1 97.69 84 GLU A N 1
ATOM 660 C CA . GLU A 1 84 ? -5.828 22.781 10.094 1 97.69 84 GLU A CA 1
ATOM 661 C C . GLU A 1 84 ? -5.305 22.062 8.859 1 97.69 84 GLU A C 1
ATOM 663 O O . GLU A 1 84 ? -5.715 22.359 7.734 1 97.69 84 GLU A O 1
ATOM 668 N N . PHE A 1 85 ? -4.441 21.109 9.086 1 98.25 85 PHE A N 1
ATOM 669 C CA . PHE A 1 85 ? -3.832 20.297 8.039 1 98.25 85 PHE A CA 1
ATOM 670 C C . PHE A 1 85 ? -4.898 19.594 7.207 1 98.25 85 PHE A C 1
ATOM 672 O O . PHE A 1 85 ? -4.883 19.656 5.977 1 98.25 85 PHE A O 1
ATOM 679 N N . THR A 1 86 ? -5.848 18.969 7.789 1 98.19 86 THR A N 1
ATOM 680 C CA . THR A 1 86 ? -6.863 18.203 7.078 1 98.19 86 THR A CA 1
ATOM 681 C C . THR A 1 86 ? -7.879 19.125 6.418 1 98.19 86 THR A C 1
ATOM 683 O O . THR A 1 86 ? -8.438 18.812 5.363 1 98.19 86 THR A O 1
ATOM 686 N N . LYS A 1 87 ? -8.094 20.312 6.98 1 96.94 87 LYS A N 1
ATOM 687 C CA . LYS A 1 87 ? -9.039 21.266 6.418 1 96.94 87 LYS A CA 1
ATOM 688 C C . LYS A 1 87 ? -8.57 21.766 5.055 1 96.94 87 LYS A C 1
ATOM 690 O O . LYS A 1 87 ? -9.391 22.125 4.203 1 96.94 87 LYS A O 1
ATOM 695 N N . GLU A 1 88 ? -7.305 21.75 4.855 1 97.19 88 GLU A N 1
ATOM 696 C CA . GLU A 1 88 ? -6.73 22.281 3.619 1 97.19 88 GLU A CA 1
ATOM 697 C C . GLU A 1 88 ? -6.77 21.234 2.51 1 97.19 88 GLU A C 1
ATOM 699 O O . GLU A 1 88 ? -6.535 21.547 1.342 1 97.19 88 GLU A O 1
ATOM 704 N N . LEU A 1 89 ? -7.176 20.062 2.771 1 97.81 89 LEU A N 1
ATOM 705 C CA . LEU A 1 89 ? -7.117 18.969 1.809 1 97.81 89 LEU A CA 1
ATOM 706 C C . LEU A 1 89 ? -8.477 18.734 1.166 1 97.81 89 LEU A C 1
ATOM 708 O O . LEU A 1 89 ? -9.5 18.734 1.853 1 97.81 89 LEU A O 1
ATOM 712 N N . SER A 1 90 ? -8.492 18.578 -0.127 1 96.75 90 SER A N 1
ATOM 713 C CA . SER A 1 90 ? -9.688 18.078 -0.798 1 96.75 90 SER A CA 1
ATOM 714 C C . SER A 1 90 ? -9.898 16.594 -0.532 1 96.75 90 SER A C 1
ATOM 716 O O . SER A 1 90 ? -8.984 15.906 -0.073 1 96.75 90 SER A O 1
ATOM 718 N N . GLY A 1 91 ? -11.062 16.125 -0.816 1 96.19 91 GLY A N 1
ATOM 719 C CA . GLY A 1 91 ? -11.312 14.703 -0.728 1 96.19 91 GLY A CA 1
ATOM 720 C C . GLY A 1 91 ? -10.352 13.875 -1.562 1 96.19 91 GLY A C 1
ATOM 721 O O . GLY A 1 91 ? -9.859 12.844 -1.106 1 96.19 91 GLY A O 1
ATOM 722 N N . GLU A 1 92 ? -10.102 14.383 -2.758 1 95 92 GLU A N 1
ATOM 723 C CA . GLU A 1 92 ? -9.18 13.688 -3.65 1 95 92 GLU A CA 1
ATOM 724 C C . GLU A 1 92 ? -7.77 13.641 -3.059 1 95 92 GLU A C 1
ATOM 726 O O . GLU A 1 92 ? -7.102 12.602 -3.115 1 95 92 GLU A O 1
ATOM 731 N N . ASP A 1 93 ? -7.336 14.758 -2.475 1 97.12 93 ASP A N 1
ATOM 732 C CA . ASP A 1 93 ? -6.031 14.797 -1.822 1 97.12 93 ASP A CA 1
ATOM 733 C C . ASP A 1 93 ? -5.965 13.797 -0.668 1 97.12 93 ASP A C 1
ATOM 735 O O . ASP A 1 93 ? -4.969 13.094 -0.505 1 97.12 93 ASP A O 1
ATOM 739 N N . MET A 1 94 ? -7.004 13.75 0.073 1 97.75 94 MET A N 1
ATOM 740 C CA . MET A 1 94 ? -7.02 12.867 1.233 1 97.75 94 MET A CA 1
ATOM 741 C C . MET A 1 94 ? -6.926 11.406 0.806 1 97.75 94 MET A C 1
ATOM 743 O O . MET A 1 94 ? -6.211 10.617 1.428 1 97.75 94 MET A O 1
ATOM 747 N N . LYS A 1 95 ? -7.656 11.07 -0.246 1 95.88 95 LYS A N 1
ATOM 748 C CA . LYS A 1 95 ? -7.574 9.711 -0.774 1 95.88 95 LYS A CA 1
ATOM 749 C C . LYS A 1 95 ? -6.141 9.352 -1.148 1 95.88 95 LYS A C 1
ATOM 751 O O . LYS A 1 95 ? -5.633 8.305 -0.74 1 95.88 95 LYS A O 1
ATOM 756 N N . LEU A 1 96 ? -5.508 10.25 -1.894 1 95.5 96 LEU A N 1
ATOM 757 C CA . LEU A 1 96 ? -4.16 9.984 -2.391 1 95.5 96 LEU A CA 1
ATOM 758 C C . LEU A 1 96 ? -3.152 9.969 -1.246 1 95.5 96 LEU A C 1
ATOM 760 O O . LEU A 1 96 ? -2.242 9.141 -1.2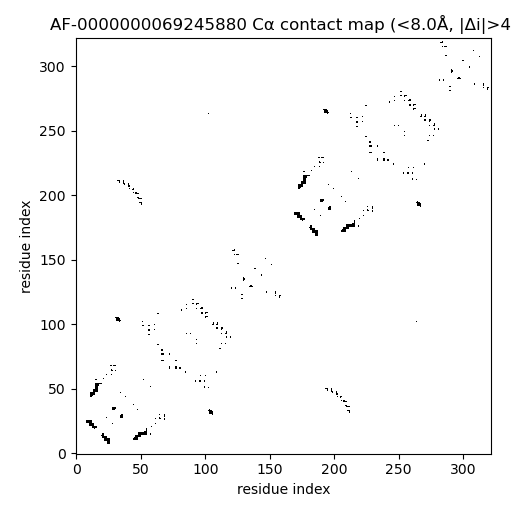24 1 95.5 96 LEU A O 1
ATOM 764 N N . LEU A 1 97 ? -3.305 10.828 -0.28 1 98.06 97 LEU A N 1
ATOM 765 C CA . LEU A 1 97 ? -2.418 10.875 0.877 1 98.06 97 LEU A CA 1
ATOM 766 C C . LEU A 1 97 ? -2.598 9.641 1.751 1 98.06 97 LEU A C 1
ATOM 768 O O . LEU A 1 97 ? -1.63 9.141 2.324 1 98.06 97 LEU A O 1
ATOM 772 N N . LEU A 1 98 ? -3.824 9.18 1.879 1 97.06 98 LEU A N 1
ATOM 773 C CA . LEU A 1 98 ? -4.078 7.957 2.633 1 97.06 98 LEU A CA 1
ATOM 774 C C . LEU A 1 98 ? -3.32 6.781 2.029 1 97.06 98 LEU A C 1
ATOM 776 O O . LEU A 1 98 ? -2.68 6.012 2.752 1 97.06 98 LEU A O 1
ATOM 780 N N . LEU A 1 99 ? -3.41 6.652 0.708 1 93.62 99 LEU A N 1
ATOM 781 C CA . LEU A 1 99 ? -2.693 5.586 0.017 1 93.62 99 LEU A CA 1
ATOM 782 C C . LEU A 1 99 ? -1.19 5.707 0.238 1 93.62 99 LEU A C 1
ATOM 784 O O . LEU A 1 99 ? -0.514 4.711 0.506 1 93.62 99 LEU A O 1
ATOM 788 N N . ALA A 1 100 ? -0.658 6.926 0.184 1 96.38 100 ALA A N 1
ATOM 789 C CA . ALA A 1 100 ? 0.766 7.172 0.395 1 96.38 100 ALA A CA 1
ATOM 790 C C . ALA A 1 100 ? 1.168 6.871 1.836 1 96.38 100 ALA A C 1
ATOM 792 O O . ALA A 1 100 ? 2.205 6.25 2.08 1 96.38 100 ALA A O 1
ATOM 793 N N . ALA A 1 101 ? 0.349 7.285 2.764 1 96.88 101 ALA A N 1
ATOM 794 C CA . ALA A 1 101 ? 0.614 7.043 4.18 1 96.88 101 ALA A CA 1
ATOM 795 C C . ALA A 1 101 ? 0.643 5.547 4.488 1 96.88 101 ALA A C 1
ATOM 797 O O . ALA A 1 101 ? 1.453 5.09 5.297 1 96.88 101 ALA A O 1
ATOM 798 N N . ASN A 1 102 ? -0.298 4.836 3.898 1 92.88 102 ASN A N 1
ATOM 799 C CA . ASN A 1 102 ? -0.294 3.383 4.047 1 92.88 102 ASN A CA 1
ATOM 800 C C . ASN A 1 102 ? 0.97 2.764 3.459 1 92.88 102 ASN A C 1
ATOM 802 O O . ASN A 1 102 ? 1.632 1.954 4.113 1 92.88 102 ASN A O 1
ATOM 806 N N . TYR A 1 103 ? 1.328 3.244 2.242 1 92.81 103 TYR A N 1
ATOM 807 C CA . TYR A 1 103 ? 2.535 2.785 1.563 1 92.81 103 TYR A CA 1
ATOM 808 C C . TYR A 1 103 ? 3.77 3.02 2.428 1 92.81 103 TYR A C 1
ATOM 810 O O . TYR A 1 103 ? 4.625 2.139 2.551 1 92.81 103 TYR A O 1
ATOM 818 N N . LEU A 1 104 ? 3.896 4.148 3.078 1 95.56 104 LEU A N 1
ATOM 819 C CA . LEU A 1 104 ? 5.055 4.555 3.867 1 95.56 104 LEU A CA 1
ATOM 820 C C . LEU A 1 104 ? 4.922 4.082 5.309 1 95.56 104 LEU A C 1
ATOM 822 O O . LEU A 1 104 ? 5.848 4.246 6.109 1 95.56 104 LEU A O 1
ATOM 826 N N . ASN A 1 105 ? 3.811 3.506 5.633 1 94.06 105 ASN A N 1
ATOM 827 C CA . ASN A 1 105 ? 3.541 2.977 6.965 1 94.06 105 ASN A CA 1
ATOM 828 C C . ASN A 1 105 ? 3.633 4.062 8.031 1 94.06 105 ASN A C 1
ATOM 830 O O . ASN A 1 105 ? 4.352 3.91 9.023 1 94.06 105 ASN A O 1
ATOM 834 N N . ILE A 1 106 ? 2.943 5.137 7.809 1 96.94 106 ILE A N 1
ATOM 835 C CA . ILE A 1 106 ? 2.822 6.211 8.789 1 96.94 106 ILE A CA 1
ATOM 836 C C . ILE A 1 106 ? 1.475 6.109 9.5 1 96.94 106 ILE A C 1
ATOM 838 O O . ILE A 1 106 ? 0.494 6.727 9.078 1 96.94 106 ILE A O 1
ATOM 842 N N . ARG A 1 107 ? 1.492 5.516 10.594 1 94.5 107 ARG A N 1
ATOM 843 C CA . ARG A 1 107 ? 0.252 5.129 11.266 1 94.5 107 ARG A CA 1
ATOM 844 C C . ARG A 1 107 ? -0.531 6.359 11.711 1 94.5 107 ARG A C 1
ATOM 846 O O . ARG A 1 107 ? -1.751 6.422 11.547 1 94.5 107 ARG A O 1
ATOM 853 N N . SER A 1 108 ? 0.135 7.332 12.352 1 96.44 108 SER A N 1
ATOM 854 C CA . SER A 1 108 ? -0.542 8.523 12.867 1 96.44 108 SER A CA 1
ATOM 855 C C . SER A 1 108 ? -1.228 9.289 11.742 1 96.44 108 SER A C 1
ATOM 857 O O . SER A 1 108 ? -2.352 9.766 11.906 1 96.44 108 SER A O 1
ATOM 859 N N . LEU A 1 109 ? -0.555 9.391 10.656 1 98.25 109 LEU A N 1
ATOM 860 C CA . LEU A 1 109 ? -1.131 10.086 9.516 1 98.25 109 LEU A CA 1
ATOM 861 C C . LEU A 1 109 ? -2.287 9.297 8.922 1 98.25 109 LEU A C 1
ATOM 863 O O . LEU A 1 109 ? -3.307 9.867 8.531 1 98.25 109 LEU A O 1
ATOM 867 N N . LEU A 1 110 ? -2.119 7.988 8.82 1 97.62 110 LEU A N 1
ATOM 868 C CA . LEU A 1 110 ? -3.193 7.117 8.352 1 97.62 110 LEU A CA 1
ATOM 869 C C . LEU A 1 110 ? -4.457 7.324 9.18 1 97.62 110 LEU A C 1
ATOM 871 O O . LEU A 1 110 ? -5.535 7.551 8.625 1 97.62 110 LEU A O 1
ATOM 875 N N . ASP A 1 111 ? -4.34 7.312 10.453 1 96.75 111 ASP A N 1
ATOM 876 C CA . ASP A 1 111 ? -5.473 7.488 11.359 1 96.75 111 ASP A CA 1
ATOM 877 C C . ASP A 1 111 ? -6.125 8.852 11.164 1 96.75 111 ASP A C 1
ATOM 879 O O . ASP A 1 111 ? -7.352 8.953 11.086 1 96.75 111 ASP A O 1
ATOM 883 N N . LEU A 1 112 ? -5.312 9.82 11.156 1 97.81 112 LEU A N 1
ATOM 884 C CA . LEU A 1 112 ? -5.801 11.18 10.977 1 97.81 112 LEU A CA 1
ATOM 885 C C . LEU A 1 112 ? -6.582 11.312 9.672 1 97.81 112 LEU A C 1
ATOM 887 O O . LEU A 1 112 ? -7.699 11.836 9.664 1 97.81 112 LEU A O 1
ATOM 891 N N . LEU A 1 113 ? -6.043 10.805 8.531 1 98.25 113 LEU A N 1
ATOM 892 C CA . LEU A 1 113 ? -6.641 10.953 7.207 1 98.25 113 LEU A CA 1
ATOM 893 C C . LEU A 1 113 ? -7.895 10.094 7.078 1 98.25 113 LEU A C 1
ATOM 895 O O . LEU A 1 113 ? -8.867 10.5 6.441 1 98.25 113 LEU A O 1
ATOM 899 N N . ALA A 1 114 ? -7.801 8.906 7.648 1 95.5 114 ALA A N 1
ATOM 900 C CA . ALA A 1 114 ? -8.984 8.047 7.625 1 95.5 114 ALA A CA 1
ATOM 901 C C . ALA A 1 114 ? -10.164 8.727 8.312 1 95.5 114 ALA A C 1
ATOM 903 O O . ALA A 1 114 ? -11.289 8.695 7.809 1 95.5 114 ALA A O 1
ATOM 904 N N . GLY A 1 115 ? -9.945 9.312 9.406 1 96.06 115 GLY A N 1
ATOM 905 C CA . GLY A 1 115 ? -10.984 10.047 10.102 1 96.06 115 GLY A CA 1
ATOM 906 C C . GLY A 1 115 ? -11.484 11.258 9.328 1 96.06 115 GLY A 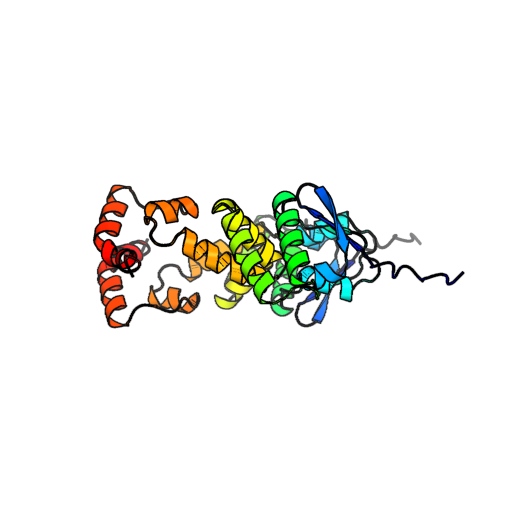C 1
ATOM 907 O O . GLY A 1 115 ? -12.695 11.484 9.242 1 96.06 115 GLY A O 1
ATOM 908 N N . ALA A 1 116 ? -10.578 12.008 8.867 1 97.31 116 ALA A N 1
ATOM 909 C CA . ALA A 1 116 ? -10.938 13.195 8.102 1 97.31 116 ALA A CA 1
ATOM 910 C C . ALA A 1 116 ? -11.742 12.828 6.852 1 97.31 116 ALA A C 1
ATOM 912 O O . ALA A 1 116 ? -12.703 13.516 6.5 1 97.31 116 ALA A O 1
ATOM 913 N N . LEU A 1 117 ? -11.289 11.797 6.16 1 96.44 117 LEU A N 1
ATOM 914 C CA . LEU A 1 117 ? -12.008 11.336 4.977 1 96.44 117 LEU A CA 1
ATOM 915 C C . LEU A 1 117 ? -13.406 10.859 5.344 1 96.44 117 LEU A C 1
ATOM 917 O O . LEU A 1 117 ? -14.375 11.141 4.625 1 96.44 117 LEU A O 1
ATOM 921 N N . ALA A 1 118 ? -13.531 10.086 6.445 1 94.44 118 ALA A N 1
ATOM 922 C CA . ALA A 1 118 ? -14.836 9.656 6.945 1 94.44 118 ALA A CA 1
ATOM 923 C C . ALA A 1 118 ? -15.758 10.852 7.184 1 94.44 118 ALA A C 1
ATOM 925 O O . ALA A 1 118 ? -16.922 10.82 6.797 1 94.44 118 ALA A O 1
ATOM 926 N N . ASP A 1 119 ? -15.219 11.93 7.73 1 94.19 119 ASP A N 1
ATOM 927 C CA . ASP A 1 119 ? -15.984 13.148 7.969 1 94.19 119 ASP A CA 1
ATOM 928 C C . ASP A 1 119 ? -16.375 13.812 6.652 1 94.19 119 ASP A C 1
ATOM 930 O O . ASP A 1 119 ? -17.453 14.422 6.551 1 94.19 119 ASP A O 1
ATOM 934 N N . HIS A 1 120 ? -15.523 13.703 5.695 1 94 120 HIS A N 1
ATOM 935 C CA . HIS A 1 120 ? -15.742 14.305 4.387 1 94 120 HIS A CA 1
ATOM 936 C C . HIS A 1 120 ? -16.906 13.633 3.664 1 94 120 HIS A C 1
ATOM 938 O O . HIS A 1 120 ? -17.672 14.305 2.955 1 94 120 HIS A O 1
ATOM 944 N N . ILE A 1 121 ? -17.062 12.398 3.861 1 92.31 121 ILE A N 1
ATOM 945 C CA . ILE A 1 121 ? -18.094 11.68 3.115 1 92.31 121 ILE A CA 1
ATOM 946 C C . ILE A 1 121 ? -19.312 11.461 4.004 1 92.31 121 ILE A C 1
ATOM 948 O O . ILE A 1 121 ? -20.328 10.898 3.559 1 92.31 121 ILE A O 1
ATOM 952 N N . LYS A 1 122 ? -19.141 11.906 5.152 1 88.62 122 LYS A N 1
ATOM 953 C CA . LYS A 1 122 ? -20.234 11.773 6.094 1 88.62 122 LYS A CA 1
ATOM 954 C C . LYS A 1 122 ? -21.453 12.586 5.637 1 88.62 122 LYS A C 1
ATOM 956 O O . LYS A 1 122 ? -21.312 13.734 5.207 1 88.62 122 LYS A O 1
ATOM 961 N N . ASN A 1 123 ? -22.547 12 5.555 1 88.56 123 ASN A N 1
ATOM 962 C CA . ASN A 1 123 ? -23.828 12.633 5.219 1 88.56 123 ASN A CA 1
ATOM 963 C C . ASN A 1 123 ? -23.906 12.961 3.732 1 88.56 123 ASN A C 1
ATOM 965 O O . ASN A 1 123 ? -24.672 13.844 3.33 1 88.56 123 ASN A O 1
ATOM 969 N N . LYS A 1 124 ? -23.078 12.508 2.953 1 86.31 124 LYS A N 1
ATOM 970 C CA . LYS A 1 124 ? -23.172 12.641 1.501 1 86.31 124 LYS A CA 1
ATOM 971 C C . LYS A 1 124 ? -24.109 11.586 0.917 1 86.31 124 LYS A C 1
ATOM 973 O O . LYS A 1 124 ? -24.422 10.594 1.573 1 86.31 124 LYS A O 1
ATOM 978 N N . SER A 1 125 ? -24.578 11.914 -0.229 1 83.94 125 SER A N 1
ATOM 979 C CA . SER A 1 125 ? -25.469 10.977 -0.903 1 83.94 125 SER A CA 1
ATOM 980 C C . SER A 1 125 ? -24.719 9.719 -1.342 1 83.94 125 SER A C 1
ATOM 982 O O . SER A 1 125 ? -23.5 9.742 -1.497 1 83.94 125 SER A O 1
ATOM 984 N N . VAL A 1 126 ? -25.391 8.688 -1.456 1 76.31 126 VAL A N 1
ATOM 985 C CA . VAL A 1 126 ? -24.828 7.43 -1.941 1 76.31 126 VAL A CA 1
ATOM 986 C C . VAL A 1 126 ? -24.203 7.641 -3.316 1 76.31 126 VAL A C 1
ATOM 988 O O . VAL A 1 126 ? -23.125 7.109 -3.605 1 76.31 126 VAL A O 1
ATOM 991 N N . GLU A 1 127 ? -24.906 8.453 -4.047 1 79.44 127 GLU A N 1
ATOM 992 C CA . GLU A 1 127 ? -24.391 8.758 -5.379 1 79.44 127 GLU A CA 1
ATOM 993 C C . GLU A 1 127 ? -23.031 9.445 -5.301 1 79.44 127 GLU A C 1
ATOM 995 O O . GLU A 1 127 ? -22.109 9.125 -6.07 1 79.44 127 GLU A O 1
ATOM 1000 N N . PHE A 1 128 ? -22.938 10.32 -4.422 1 85.12 128 PHE A N 1
ATOM 1001 C CA . PHE A 1 128 ? -21.672 11.031 -4.238 1 85.12 128 PHE A CA 1
ATOM 1002 C C . PHE A 1 128 ? -20.562 10.07 -3.818 1 85.12 128 PHE A C 1
ATOM 1004 O O . PHE A 1 128 ? -19.453 10.117 -4.355 1 85.12 128 PHE A O 1
ATOM 1011 N N . VAL A 1 129 ? -20.844 9.281 -2.865 1 87.75 129 VAL A N 1
ATOM 1012 C CA . VAL A 1 129 ? -19.844 8.359 -2.328 1 87.75 129 VAL A CA 1
ATOM 1013 C C . VAL A 1 129 ? -19.391 7.395 -3.422 1 87.75 129 VAL A C 1
ATOM 1015 O O . VAL A 1 129 ? -18.203 7.105 -3.543 1 87.75 129 VAL A O 1
ATOM 1018 N N . ARG A 1 130 ? -20.281 6.91 -4.281 1 82.44 130 ARG A N 1
ATOM 1019 C CA . ARG A 1 130 ? -19.953 5.996 -5.371 1 82.44 130 ARG A CA 1
ATOM 1020 C C . ARG A 1 130 ? -19.062 6.68 -6.402 1 82.44 130 ARG A C 1
ATOM 1022 O O . ARG A 1 130 ? -18.094 6.082 -6.883 1 82.44 130 ARG A O 1
ATOM 1029 N N . GLU A 1 131 ? -19.406 7.836 -6.66 1 86.56 131 GLU A N 1
ATOM 1030 C CA . GLU A 1 131 ? -18.625 8.602 -7.617 1 86.56 131 GLU A CA 1
ATOM 1031 C C . GLU A 1 131 ? -17.234 8.914 -7.066 1 86.56 131 GLU A C 1
ATOM 1033 O O . GLU A 1 131 ? -16.234 8.82 -7.785 1 86.56 131 GLU A O 1
ATOM 1038 N N . PHE A 1 132 ? -17.312 9.367 -5.812 1 87.44 132 PHE A N 1
ATOM 1039 C CA . PHE A 1 132 ? -16.078 9.75 -5.145 1 87.44 132 PHE A CA 1
ATOM 1040 C C . PHE A 1 132 ? -15.078 8.594 -5.141 1 87.44 132 PHE A C 1
ATOM 1042 O O . PHE A 1 132 ? -13.883 8.789 -5.371 1 87.44 132 PHE A O 1
ATOM 1049 N N . PHE A 1 133 ? -15.516 7.43 -4.949 1 87 133 PHE A N 1
ATOM 1050 C CA . PHE A 1 133 ? -14.625 6.273 -4.879 1 87 133 PHE A CA 1
ATOM 1051 C C . PHE A 1 133 ? -14.547 5.566 -6.227 1 87 133 PHE A C 1
ATOM 1053 O O . PHE A 1 133 ? -13.867 4.551 -6.359 1 87 133 PHE A O 1
ATOM 1060 N N . ASN A 1 134 ? -15.18 6.207 -7.297 1 82.38 134 ASN A N 1
ATOM 1061 C CA . ASN A 1 134 ? -15.203 5.672 -8.656 1 82.38 134 ASN A CA 1
ATOM 1062 C C . ASN A 1 134 ? -15.703 4.227 -8.68 1 82.38 134 ASN A C 1
ATOM 1064 O O . ASN A 1 134 ? -15.102 3.371 -9.328 1 82.38 134 ASN A O 1
ATOM 1068 N N . VAL A 1 135 ? -16.484 3.893 -7.941 1 67.31 135 VAL A N 1
ATOM 1069 C CA . VAL A 1 135 ? -17.141 2.59 -7.949 1 67.31 135 VAL A CA 1
ATOM 1070 C C . VAL A 1 135 ? -18.297 2.6 -8.945 1 67.31 135 VAL A C 1
ATOM 1072 O O . VAL A 1 135 ? -19.219 3.42 -8.836 1 67.31 135 VAL A O 1
ATOM 1075 N N . GLU A 1 136 ? -18.047 2.156 -10.242 1 59.16 136 GLU A N 1
ATOM 1076 C CA . GLU A 1 136 ? -19.094 2.146 -11.266 1 59.16 136 GLU A CA 1
ATOM 1077 C C . GLU A 1 136 ? -20.375 1.527 -10.734 1 59.16 136 GLU A C 1
ATOM 1079 O O . GLU A 1 136 ? -20.344 0.538 -10 1 59.16 136 GLU A O 1
ATOM 1084 N N . ASN A 1 137 ? -21.328 2.385 -10.727 1 53.75 137 ASN A N 1
ATOM 1085 C CA . ASN A 1 137 ? -22.672 1.896 -10.414 1 53.75 137 ASN A CA 1
ATOM 1086 C C . ASN A 1 137 ? -23.094 0.777 -11.359 1 53.75 137 ASN A C 1
ATOM 1088 O O . ASN A 1 137 ? -23.203 0.986 -12.57 1 53.75 137 ASN A O 1
ATOM 1092 N N . ASP A 1 138 ? -22.766 -0.362 -10.953 1 54.94 138 ASP A N 1
ATOM 1093 C CA . ASP A 1 138 ? -23.234 -1.462 -11.797 1 54.94 138 ASP A CA 1
ATOM 1094 C C . ASP A 1 138 ? -24.75 -1.451 -11.93 1 54.94 138 ASP A C 1
ATOM 1096 O O . ASP A 1 138 ? -25.328 -2.359 -12.531 1 54.94 138 ASP A O 1
ATOM 1100 N N . TYR A 1 139 ? -25.312 -0.502 -11.359 1 53.78 139 TYR A N 1
ATOM 1101 C CA . TYR A 1 139 ? -26.766 -0.586 -11.406 1 53.78 139 TYR A CA 1
ATOM 1102 C C . TYR A 1 139 ? -27.344 0.447 -12.367 1 53.78 139 TYR A C 1
ATOM 1104 O O . TYR A 1 139 ? -26.766 1.518 -12.562 1 53.78 139 TYR A O 1
ATOM 1112 N N . GLU A 1 140 ? -28.219 0.131 -13.188 1 56.19 140 GLU A N 1
ATOM 1113 C CA . GLU A 1 140 ? -29.016 1.087 -13.945 1 56.19 140 GLU A CA 1
ATOM 1114 C C . GLU A 1 140 ? -29.641 2.133 -13.023 1 56.19 140 GLU A C 1
ATOM 1116 O O . GLU A 1 140 ? -29.938 1.847 -11.867 1 56.19 140 GLU A O 1
ATOM 1121 N N . PRO A 1 141 ? -29.656 3.34 -13.531 1 53.44 141 PRO A N 1
ATOM 1122 C CA . PRO A 1 141 ? -30.219 4.438 -12.734 1 53.44 141 PRO A CA 1
ATOM 1123 C C . PRO A 1 141 ? -31.516 4.055 -12.023 1 53.44 141 PRO A C 1
ATOM 1125 O O . PRO A 1 141 ? -31.734 4.453 -10.875 1 53.44 141 PRO A O 1
ATOM 1128 N N . GLU A 1 142 ? -32.344 3.479 -12.68 1 56.47 142 GLU A N 1
ATOM 1129 C CA . GLU A 1 142 ? -33.625 3.088 -12.117 1 56.47 142 GLU A CA 1
ATOM 1130 C C . GLU A 1 142 ? -33.438 2.123 -10.945 1 56.47 142 GLU A C 1
ATOM 1132 O O . GLU A 1 142 ? -34.156 2.203 -9.953 1 56.47 142 GLU A O 1
ATOM 1137 N N . GLU A 1 143 ? -32.594 1.301 -10.953 1 56.16 14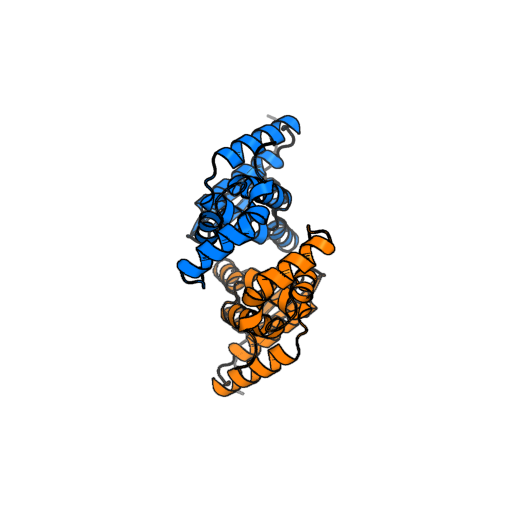3 GLU A N 1
ATOM 1138 C CA . GLU A 1 143 ? -32.312 0.339 -9.883 1 56.16 143 GLU A CA 1
ATOM 1139 C C . GLU A 1 143 ? -31.641 1.01 -8.688 1 56.16 143 GLU A C 1
ATOM 1141 O O . GLU A 1 143 ? -31.953 0.683 -7.539 1 56.16 143 GLU A O 1
ATOM 1146 N N . GLU A 1 144 ? -30.938 1.982 -8.812 1 50.69 144 GLU A N 1
ATOM 1147 C CA . GLU A 1 144 ? -30.312 2.785 -7.773 1 50.69 144 GLU A CA 1
ATOM 1148 C C . GLU A 1 144 ? -31.344 3.615 -7.016 1 50.69 144 GLU A C 1
ATOM 1150 O O . GLU A 1 144 ? -31.25 3.764 -5.793 1 50.69 144 GLU A O 1
ATOM 1155 N N . ALA A 1 145 ? -32.156 4.219 -7.715 1 52.94 145 ALA A N 1
ATOM 1156 C CA . ALA A 1 145 ? -33.25 4.984 -7.07 1 52.94 145 ALA A CA 1
ATOM 1157 C C . ALA A 1 145 ? -34.062 4.094 -6.16 1 52.94 145 ALA A C 1
ATOM 1159 O O . ALA A 1 145 ? -34.438 4.496 -5.051 1 52.94 145 ALA A O 1
ATOM 1160 N N . LYS A 1 146 ? -34.344 2.932 -6.578 1 53.41 146 LYS A N 1
ATOM 1161 C CA . LYS A 1 146 ? -35.125 1.988 -5.762 1 53.41 146 LYS A CA 1
ATOM 1162 C C . LYS A 1 146 ? -34.312 1.544 -4.543 1 53.41 146 LYS A C 1
ATOM 1164 O O . LYS A 1 146 ? -34.844 1.433 -3.441 1 53.41 146 LYS A O 1
ATOM 1169 N N . LEU A 1 147 ? -33.094 1.46 -4.68 1 48.09 147 LEU A N 1
ATOM 1170 C CA . LEU A 1 147 ? -32.25 1.05 -3.574 1 48.09 147 LEU A CA 1
ATOM 1171 C C . LEU A 1 147 ? -32 2.207 -2.607 1 48.09 147 LEU A C 1
ATOM 1173 O O . LEU A 1 147 ? -31.938 2.002 -1.394 1 48.09 147 LEU A O 1
ATOM 1177 N N . ARG A 1 148 ? -31.859 3.344 -3.109 1 50.03 148 ARG A N 1
ATOM 1178 C CA . ARG A 1 148 ? -31.75 4.543 -2.285 1 50.03 148 ARG A CA 1
ATOM 1179 C C . ARG A 1 148 ? -33.031 4.77 -1.471 1 50.03 148 ARG A C 1
ATOM 1181 O O . ARG A 1 148 ? -32.938 5.141 -0.297 1 50.03 148 ARG A O 1
ATOM 1188 N N . GLU A 1 149 ? -34.156 4.801 -2.105 1 50.16 149 GLU A N 1
ATOM 1189 C CA . GLU A 1 149 ? -35.438 4.922 -1.414 1 50.16 149 GLU A CA 1
ATOM 1190 C C . GLU A 1 149 ? -35.625 3.801 -0.396 1 50.16 149 GLU A C 1
ATOM 1192 O O . GLU A 1 149 ? -36.125 4.035 0.706 1 50.16 149 GLU A O 1
ATOM 1197 N N . GLU A 1 150 ? -35.281 2.691 -0.775 1 46.78 150 GLU A N 1
ATOM 1198 C CA . GLU A 1 150 ? -35.406 1.544 0.115 1 46.78 150 GLU A CA 1
ATOM 1199 C C . GLU A 1 150 ? -34.375 1.571 1.229 1 46.78 150 GLU A C 1
ATOM 1201 O O . GLU A 1 150 ? -34.625 1.085 2.334 1 46.78 150 GLU A O 1
ATOM 1206 N N . ASN A 1 151 ? -33.219 2.092 0.824 1 41.66 151 ASN A N 1
ATOM 1207 C CA . ASN A 1 151 ? -32.125 2.092 1.81 1 41.66 151 ASN A CA 1
ATOM 1208 C C . ASN A 1 151 ? -31.953 3.469 2.443 1 41.66 151 ASN A C 1
ATOM 1210 O O . ASN A 1 151 ? -30.906 3.762 3.018 1 41.66 151 ASN A O 1
ATOM 1214 N N . GLN A 1 152 ? -32.781 4.516 2.143 1 40.34 152 GLN A N 1
ATOM 1215 C CA . GLN A 1 152 ? -32.812 5.805 2.824 1 40.34 152 GLN A CA 1
ATOM 1216 C C . GLN A 1 152 ? -32.562 5.637 4.32 1 40.34 152 GLN A C 1
ATOM 1218 O O . GLN A 1 152 ? -31.953 6.5 4.957 1 40.34 152 GLN A O 1
ATOM 1223 N N . TRP A 1 153 ? -33.156 4.594 4.855 1 37.53 153 TRP A N 1
ATOM 1224 C CA . TRP A 1 153 ? -32.969 4.5 6.297 1 37.53 153 TRP A CA 1
ATOM 1225 C C . TRP A 1 153 ? -31.5 4.195 6.629 1 37.53 153 TRP A C 1
ATOM 1227 O O . TRP A 1 153 ? -31.031 4.531 7.715 1 37.53 153 TRP A O 1
ATOM 1237 N N . ALA A 1 154 ? -30.766 3.424 5.832 1 38.38 154 ALA A N 1
ATOM 1238 C CA . ALA A 1 154 ? -29.375 3.113 6.105 1 38.38 154 ALA A CA 1
ATOM 1239 C C . ALA A 1 154 ? -28.5 4.363 6.012 1 38.38 154 ALA A C 1
ATOM 1241 O O . ALA A 1 154 ? -27.516 4.504 6.746 1 38.38 154 ALA A O 1
ATOM 1242 N N . PHE A 1 155 ? -28.625 5.219 5.09 1 36.38 155 PHE A N 1
ATOM 1243 C CA . PHE A 1 155 ? -27.938 6.496 4.98 1 36.38 155 PHE A CA 1
ATOM 1244 C C . PHE A 1 155 ? -28.578 7.543 5.883 1 36.38 155 PHE A C 1
ATOM 1246 O O . PHE A 1 155 ? -28.016 8.609 6.105 1 36.38 155 PHE A O 1
ATOM 1253 N N . GLY A 1 156 ? -29.828 7.488 6.254 1 33.84 156 GLY A N 1
ATOM 1254 C CA . GLY A 1 156 ? -30.469 8.523 7.051 1 33.84 156 GLY A CA 1
ATOM 1255 C C . GLY A 1 156 ? -29.828 8.703 8.414 1 33.84 156 GLY A C 1
ATOM 1256 O O . GLY A 1 156 ? -30.047 9.719 9.086 1 33.84 156 GLY A O 1
ATOM 1257 N N . ASN A 1 157 ? -29.484 7.637 9.172 1 31.58 157 ASN A N 1
ATOM 1258 C CA . ASN A 1 157 ? -29.203 8.023 10.555 1 31.58 157 ASN A CA 1
ATOM 1259 C C . ASN A 1 157 ? -27.875 8.766 10.672 1 31.58 157 ASN A C 1
ATOM 1261 O O . ASN A 1 157 ? -27.328 8.898 11.766 1 31.58 157 ASN A O 1
ATOM 1265 N N . ILE A 1 158 ? -27.062 8.93 9.734 1 31.16 158 ILE A N 1
ATOM 1266 C CA . ILE A 1 158 ? -25.984 9.859 10.023 1 31.16 158 ILE A CA 1
ATOM 1267 C C . ILE A 1 158 ? -26.5 11.297 9.984 1 31.16 158 ILE A C 1
ATOM 1269 O O . ILE A 1 158 ? -25.781 12.219 9.594 1 31.16 158 ILE A O 1
ATOM 1273 N N . ASP A 1 159 ? -27.812 11.484 9.93 1 28.14 159 ASP A N 1
ATOM 1274 C CA . ASP A 1 159 ? -28.281 12.867 9.898 1 28.14 159 ASP A CA 1
ATOM 1275 C C . ASP A 1 159 ? -27.625 13.68 11.023 1 28.14 159 ASP A C 1
ATOM 1277 O O . ASP A 1 159 ? -26.562 14.258 10.836 1 28.14 159 ASP A O 1
ATOM 1281 N N . GLU A 1 160 ? -28.516 14.539 11.859 1 25.16 160 GLU A N 1
ATOM 1282 C CA . GLU A 1 160 ? -28.578 15.828 12.547 1 25.16 160 GLU A CA 1
ATOM 1283 C C . GLU A 1 160 ? -28.016 15.734 13.961 1 25.16 160 GLU A C 1
ATOM 1285 O O . GLU A 1 160 ? -27.953 16.734 14.672 1 25.16 160 GLU A O 1
ATOM 1290 N N . ASN A 1 161 ? -27.438 14.68 14.664 1 22.59 161 ASN A N 1
ATOM 1291 C CA . ASN A 1 161 ? -27.125 15.297 15.953 1 22.59 161 ASN A CA 1
ATOM 1292 C C . ASN A 1 161 ? -25.844 16.109 15.883 1 22.59 161 ASN A C 1
ATOM 1294 O O . ASN A 1 161 ? -24.891 15.727 15.203 1 22.59 161 ASN A O 1
ATOM 1298 N N . MET B 1 1 ? 41.625 -24.281 -22.484 1 29.94 1 MET B N 1
ATOM 1299 C CA . MET B 1 1 ? 40.438 -24.656 -21.719 1 29.94 1 MET B CA 1
ATOM 1300 C C . MET B 1 1 ? 39.5 -23.484 -21.562 1 29.94 1 MET B C 1
ATOM 1302 O O . MET B 1 1 ? 39.875 -22.422 -21.062 1 29.94 1 MET B O 1
ATOM 1306 N N . ALA B 1 2 ? 38.5 -23.281 -22.344 1 36.47 2 ALA B N 1
ATOM 1307 C CA . ALA B 1 2 ? 37.812 -22.031 -22.609 1 36.47 2 ALA B CA 1
ATOM 1308 C C . ALA B 1 2 ? 37.156 -21.469 -21.344 1 36.47 2 ALA B C 1
ATOM 1310 O O . ALA B 1 2 ? 36.469 -22.188 -20.625 1 36.47 2 ALA B O 1
ATOM 1311 N N . GLU B 1 3 ? 37.656 -20.609 -20.516 1 35.12 3 GLU B N 1
ATOM 1312 C CA . GLU B 1 3 ? 37.188 -20 -19.266 1 35.12 3 GLU B CA 1
ATOM 1313 C C . GLU B 1 3 ? 35.781 -19.484 -19.422 1 35.12 3 GLU B C 1
ATOM 1315 O O . GLU B 1 3 ? 35.5 -18.578 -20.203 1 35.12 3 GLU B O 1
ATOM 1320 N N . GLN B 1 4 ? 34.75 -20.281 -19.75 1 31.28 4 GLN B N 1
ATOM 1321 C CA . GLN B 1 4 ? 33.344 -19.953 -19.812 1 31.28 4 GLN B CA 1
ATOM 1322 C C . GLN B 1 4 ? 32.938 -18.953 -18.719 1 31.28 4 GLN B C 1
ATOM 1324 O O . GLN B 1 4 ? 33.062 -19.266 -17.531 1 31.28 4 GLN B O 1
ATOM 1329 N N . LYS B 1 5 ? 33.188 -17.703 -18.75 1 35.25 5 LYS B N 1
ATOM 1330 C CA . LYS B 1 5 ? 32.75 -16.547 -17.969 1 35.25 5 LYS B CA 1
ATOM 1331 C C . LYS B 1 5 ? 31.359 -16.781 -17.375 1 35.25 5 LYS B C 1
ATOM 1333 O O . LYS B 1 5 ? 30.375 -16.891 -18.109 1 35.25 5 LYS B O 1
ATOM 1338 N N . SER B 1 6 ? 30.969 -17.781 -16.406 1 38.66 6 SER B N 1
ATOM 1339 C CA . SER B 1 6 ? 29.812 -18.016 -15.539 1 38.66 6 SER B CA 1
ATOM 1340 C C . SER B 1 6 ? 28.984 -16.75 -15.352 1 38.66 6 SER B C 1
ATOM 1342 O O . SER B 1 6 ? 29.484 -15.742 -14.859 1 38.66 6 SER B O 1
ATOM 1344 N N . GLN B 1 7 ? 28.25 -16.203 -16.172 1 41.66 7 GLN B N 1
ATOM 1345 C CA . GLN B 1 7 ? 27.469 -14.969 -16.203 1 41.66 7 GLN B CA 1
ATOM 1346 C C . GLN B 1 7 ? 26.906 -14.648 -14.82 1 41.66 7 GLN B C 1
ATOM 1348 O O . GLN B 1 7 ? 26.031 -15.367 -14.32 1 41.66 7 GLN B O 1
ATOM 1353 N N . GLU B 1 8 ? 27.594 -14.414 -13.742 1 48.69 8 GLU B N 1
ATOM 1354 C CA . GLU B 1 8 ? 27.391 -14.062 -12.344 1 48.69 8 GLU B CA 1
ATOM 1355 C C . GLU B 1 8 ? 26.109 -13.227 -12.164 1 48.69 8 GLU B C 1
ATOM 1357 O O . GLU B 1 8 ? 26.062 -12.078 -12.594 1 48.69 8 GLU B O 1
ATOM 1362 N N . THR B 1 9 ? 24.938 -13.828 -12.375 1 62.78 9 THR B N 1
ATOM 1363 C CA . THR B 1 9 ? 23.641 -13.188 -12.258 1 62.78 9 THR B CA 1
ATOM 1364 C C . THR B 1 9 ? 23.547 -12.359 -10.984 1 62.78 9 THR B C 1
ATOM 1366 O O . THR B 1 9 ? 23.875 -12.852 -9.898 1 62.78 9 THR B O 1
ATOM 1369 N N . GLN B 1 10 ? 23.656 -11.055 -10.992 1 79.94 10 GLN B N 1
ATOM 1370 C CA . GLN B 1 10 ? 23.516 -10.141 -9.859 1 79.94 10 GLN B CA 1
ATOM 1371 C C . GLN B 1 10 ? 22.266 -10.469 -9.039 1 79.94 10 GLN B C 1
ATOM 1373 O O . GLN B 1 10 ? 21.234 -10.859 -9.602 1 79.94 10 GLN B O 1
ATOM 1378 N N . SER B 1 11 ? 22.562 -10.852 -7.766 1 89.44 11 SER B N 1
ATOM 1379 C CA . SER B 1 11 ? 21.469 -11.148 -6.848 1 89.44 11 SER B CA 1
ATOM 1380 C C . SER B 1 11 ? 21.312 -10.047 -5.805 1 89.44 11 SER B C 1
ATOM 1382 O O . SER B 1 11 ? 22.234 -9.266 -5.566 1 89.44 11 SER B O 1
ATOM 1384 N N . ILE B 1 12 ? 20.125 -9.883 -5.449 1 91.38 12 ILE B N 1
ATOM 1385 C CA . ILE B 1 12 ? 19.828 -8.977 -4.348 1 91.38 12 ILE B CA 1
ATOM 1386 C C . ILE B 1 12 ? 19.188 -9.758 -3.199 1 91.38 12 ILE B C 1
ATOM 1388 O O . ILE B 1 12 ? 18.641 -10.844 -3.406 1 91.38 12 ILE B O 1
ATOM 1392 N N . THR B 1 13 ? 19.344 -9.195 -2.047 1 94.12 13 THR B N 1
ATOM 1393 C CA . THR B 1 13 ? 18.75 -9.828 -0.878 1 94.12 13 THR B CA 1
ATOM 1394 C C . THR B 1 13 ? 17.516 -9.055 -0.413 1 94.12 13 THR B C 1
ATOM 1396 O O . THR B 1 13 ? 17.578 -7.84 -0.215 1 94.12 13 THR B O 1
ATOM 1399 N N . LEU B 1 14 ? 16.422 -9.734 -0.314 1 95.38 14 LEU B N 1
ATOM 1400 C CA . LEU B 1 14 ? 15.195 -9.172 0.248 1 95.38 14 LEU B CA 1
ATOM 1401 C C . LEU B 1 14 ? 14.977 -9.664 1.678 1 95.38 14 LEU B C 1
ATOM 1403 O O . LEU B 1 14 ? 15.18 -10.844 1.973 1 95.38 14 LEU B O 1
ATOM 1407 N N . LYS B 1 15 ? 14.664 -8.742 2.512 1 95.81 15 LYS B N 1
ATOM 1408 C CA . LYS B 1 15 ? 14.406 -9.094 3.904 1 95.81 15 LYS B CA 1
ATOM 1409 C C . LYS B 1 15 ? 12.93 -8.93 4.25 1 95.81 15 LYS B C 1
ATOM 1411 O O . LYS B 1 15 ? 12.375 -7.828 4.129 1 95.81 15 LYS B O 1
ATOM 1416 N N . SER B 1 16 ? 12.32 -10 4.672 1 96.88 16 SER B N 1
ATOM 1417 C CA . SER B 1 16 ? 10.906 -9.969 5.027 1 96.88 16 SER B CA 1
ATOM 1418 C C . SER B 1 16 ? 10.68 -9.227 6.34 1 96.88 16 SER B C 1
ATOM 1420 O O . SER B 1 16 ? 11.641 -8.891 7.043 1 96.88 16 SER B O 1
ATOM 1422 N N . SER B 1 17 ? 9.414 -8.93 6.566 1 94 17 SER B N 1
ATOM 1423 C CA . SER B 1 17 ? 9.047 -8.172 7.754 1 94 17 SER B CA 1
ATOM 1424 C C . SER B 1 17 ? 9.406 -8.93 9.031 1 94 17 SER B C 1
ATOM 1426 O O . SER B 1 17 ? 9.695 -8.32 10.062 1 94 17 SER B O 1
ATOM 1428 N N . ASP B 1 18 ? 9.406 -10.281 8.969 1 96.19 18 ASP B N 1
ATOM 1429 C CA . ASP B 1 18 ? 9.75 -11.094 10.133 1 96.19 18 ASP B CA 1
ATOM 1430 C C . ASP B 1 18 ? 11.227 -11.477 10.117 1 96.19 18 ASP B C 1
ATOM 1432 O O . ASP B 1 18 ? 11.648 -12.367 10.859 1 96.19 18 ASP B O 1
ATOM 1436 N N . GLY B 1 19 ? 12.008 -10.945 9.219 1 95 19 GLY B N 1
ATOM 1437 C CA . GLY B 1 19 ? 13.453 -10.953 9.336 1 95 19 GLY B CA 1
ATOM 1438 C C . GLY B 1 19 ? 14.109 -12.062 8.523 1 95 19 GLY B C 1
ATOM 1439 O O . GLY B 1 19 ? 15.312 -12.305 8.656 1 95 19 GLY B O 1
ATOM 1440 N N . VAL B 1 20 ? 13.398 -12.75 7.68 1 97.81 20 VAL B N 1
ATOM 1441 C CA . VAL B 1 20 ? 13.969 -13.82 6.871 1 97.81 20 VAL B CA 1
ATOM 1442 C C . VAL B 1 20 ? 14.578 -13.242 5.598 1 97.81 20 VAL B C 1
ATOM 1444 O O . VAL B 1 20 ? 13.984 -12.375 4.957 1 97.81 20 VAL B O 1
ATOM 1447 N N . LEU B 1 21 ? 15.758 -13.711 5.277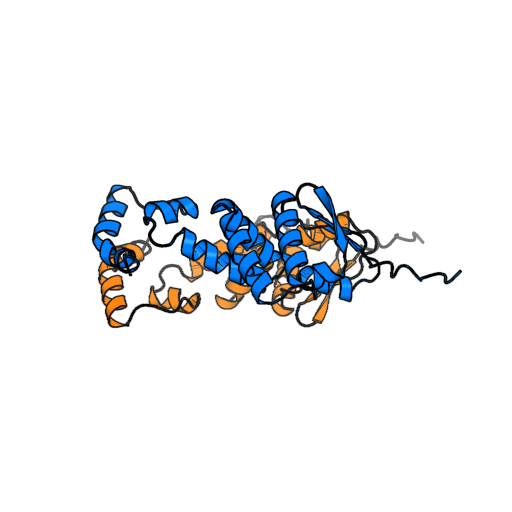 1 97.12 21 LEU B N 1
ATOM 1448 C CA . LEU B 1 21 ? 16.484 -13.219 4.105 1 97.12 21 LEU B CA 1
ATOM 1449 C C . LEU B 1 21 ? 16.234 -14.125 2.902 1 97.12 21 LEU B C 1
ATOM 1451 O O . LEU B 1 21 ? 16.25 -15.352 3.033 1 97.12 21 LEU B O 1
ATOM 1455 N N . PHE B 1 22 ? 15.922 -13.523 1.787 1 97.5 22 PHE B N 1
ATOM 1456 C CA . PHE B 1 22 ? 15.766 -14.211 0.513 1 97.5 22 PHE B CA 1
ATOM 1457 C C . PHE B 1 22 ? 16.75 -13.688 -0.519 1 97.5 22 PHE B C 1
ATOM 1459 O O . PHE B 1 22 ? 16.75 -12.492 -0.834 1 97.5 22 PHE B O 1
ATOM 1466 N N . ASP B 1 23 ? 17.641 -14.547 -1.025 1 95.75 23 ASP B N 1
ATOM 1467 C CA . ASP B 1 23 ? 18.5 -14.195 -2.15 1 95.75 23 ASP B CA 1
ATOM 1468 C C . ASP B 1 23 ? 17.797 -14.422 -3.48 1 95.75 23 ASP B C 1
ATOM 1470 O O . ASP B 1 23 ? 17.391 -15.547 -3.789 1 95.75 23 ASP B O 1
ATOM 1474 N N . VAL B 1 24 ? 17.609 -13.297 -4.148 1 94.88 24 VAL B N 1
ATOM 1475 C CA . VAL B 1 24 ? 16.812 -13.359 -5.367 1 94.88 24 VAL B CA 1
ATOM 1476 C C . VAL B 1 24 ? 17.641 -12.836 -6.547 1 94.88 24 VAL B C 1
ATOM 1478 O O . VAL B 1 24 ? 18.328 -11.82 -6.43 1 94.88 24 VAL B O 1
ATOM 1481 N N . GLU B 1 25 ? 17.578 -13.578 -7.656 1 92.12 25 GLU B N 1
ATOM 1482 C CA . GLU B 1 25 ? 18.203 -13.078 -8.875 1 92.12 25 GLU B CA 1
ATOM 1483 C C . GLU B 1 25 ? 17.562 -11.773 -9.336 1 92.12 25 GLU B C 1
ATOM 1485 O O . GLU B 1 25 ? 16.344 -11.617 -9.273 1 92.12 25 GLU B O 1
ATOM 1490 N N . THR B 1 26 ? 18.391 -10.867 -9.875 1 89.5 26 THR B N 1
ATOM 1491 C CA . THR B 1 26 ? 17.922 -9.523 -10.234 1 89.5 26 THR B CA 1
ATOM 1492 C C . THR B 1 26 ? 16.844 -9.594 -11.305 1 89.5 26 THR B C 1
ATOM 1494 O O . THR B 1 26 ? 15.938 -8.758 -11.336 1 89.5 26 THR B O 1
ATOM 1497 N N . ASN B 1 27 ? 16.891 -10.586 -12.18 1 91.06 27 ASN B N 1
ATOM 1498 C CA . ASN B 1 27 ? 15.891 -10.688 -13.234 1 91.06 27 ASN B CA 1
ATOM 1499 C C . ASN B 1 27 ? 14.508 -10.992 -12.664 1 91.06 27 ASN B C 1
ATOM 1501 O O . ASN B 1 27 ? 13.492 -10.68 -13.281 1 91.06 27 ASN B O 1
ATOM 1505 N N . ILE B 1 28 ? 14.406 -11.531 -11.484 1 92.94 28 ILE B N 1
ATOM 1506 C CA . ILE B 1 28 ? 13.156 -11.898 -10.844 1 92.94 28 ILE B CA 1
ATOM 1507 C C . ILE B 1 28 ? 12.453 -10.641 -10.32 1 92.94 28 ILE B C 1
ATOM 1509 O O . ILE B 1 28 ? 11.227 -10.562 -10.328 1 92.94 28 ILE B O 1
ATOM 1513 N N . VAL B 1 29 ? 13.227 -9.656 -9.93 1 91.25 29 VAL B N 1
ATOM 1514 C CA . VAL B 1 29 ? 12.633 -8.492 -9.273 1 91.25 29 VAL B CA 1
ATOM 1515 C C . VAL B 1 29 ? 12.219 -7.461 -10.32 1 91.25 29 VAL B C 1
ATOM 1517 O O . VAL B 1 29 ? 11.703 -6.391 -9.977 1 91.25 29 VAL B O 1
ATOM 1520 N N . LYS B 1 30 ? 12.359 -7.84 -11.531 1 89 30 LYS B N 1
ATOM 1521 C CA . LYS B 1 30 ? 11.922 -6.953 -12.609 1 89 30 LYS B CA 1
ATOM 1522 C C . LYS B 1 30 ? 10.414 -6.73 -12.555 1 89 30 LYS B C 1
ATOM 1524 O O . LYS B 1 30 ? 9.922 -5.68 -12.977 1 89 30 LYS B O 1
ATOM 1529 N N . GLU B 1 31 ? 9.688 -7.723 -12.047 1 91.81 31 GLU B N 1
ATOM 1530 C CA . GLU B 1 31 ? 8.234 -7.637 -11.945 1 91.81 31 GLU B CA 1
ATOM 1531 C C . GLU B 1 31 ? 7.812 -6.797 -10.742 1 91.81 31 GLU B C 1
ATOM 1533 O O . GLU B 1 31 ? 6.66 -6.375 -10.648 1 91.81 31 GLU B O 1
ATOM 1538 N N . MET B 1 32 ? 8.719 -6.551 -9.82 1 95.31 32 MET B N 1
ATOM 1539 C CA . MET B 1 32 ? 8.461 -5.773 -8.609 1 95.31 32 MET B CA 1
ATOM 1540 C C . MET B 1 32 ? 8.906 -4.324 -8.789 1 95.31 32 MET B C 1
ATOM 1542 O O . MET B 1 32 ? 10.031 -3.967 -8.422 1 95.31 32 MET B O 1
ATOM 1546 N N . LYS B 1 33 ? 8.109 -3.48 -9.266 1 92.88 33 LYS B N 1
ATOM 1547 C CA . LYS B 1 33 ? 8.492 -2.133 -9.68 1 92.88 33 LYS B CA 1
ATOM 1548 C C . LYS B 1 33 ? 9.086 -1.343 -8.523 1 92.88 33 LYS B C 1
ATOM 1550 O O . LYS B 1 33 ? 9.992 -0.529 -8.711 1 92.88 33 LYS B O 1
ATOM 1555 N N . THR B 1 34 ? 8.492 -1.594 -7.383 1 91.38 34 THR B N 1
ATOM 1556 C CA . THR B 1 34 ? 9.008 -0.913 -6.199 1 91.38 34 THR B CA 1
ATOM 1557 C C . THR B 1 34 ? 10.484 -1.232 -5.984 1 91.38 34 THR B C 1
ATOM 1559 O O . THR B 1 34 ? 11.281 -0.34 -5.695 1 91.38 34 THR B O 1
ATOM 1562 N N . ILE B 1 35 ? 10.891 -2.447 -6.152 1 92.31 35 ILE B N 1
ATOM 1563 C CA . ILE B 1 35 ? 12.273 -2.885 -5.949 1 92.31 35 ILE B CA 1
ATOM 1564 C C . ILE B 1 35 ? 13.133 -2.449 -7.133 1 92.31 35 ILE B C 1
ATOM 1566 O O . ILE B 1 35 ? 14.266 -1.996 -6.949 1 92.31 35 ILE B O 1
ATOM 1570 N N . GLN B 1 36 ? 12.562 -2.627 -8.297 1 90.62 36 GLN B N 1
ATOM 1571 C CA . GLN B 1 36 ? 13.281 -2.205 -9.5 1 90.62 36 GLN B CA 1
ATOM 1572 C C . GLN B 1 36 ? 13.68 -0.736 -9.406 1 90.62 36 GLN B C 1
ATOM 1574 O O . GLN B 1 36 ? 14.781 -0.362 -9.812 1 90.62 36 GLN B O 1
ATOM 1579 N N . SER B 1 37 ? 12.805 0.099 -8.945 1 88.94 37 SER B N 1
ATOM 1580 C CA . SER B 1 37 ? 13.094 1.523 -8.812 1 88.94 37 SER B CA 1
ATOM 1581 C C . SER B 1 37 ? 14.305 1.76 -7.918 1 88.94 37 SER B C 1
ATOM 1583 O O . SER B 1 37 ? 15.117 2.643 -8.188 1 88.94 37 SER B O 1
ATOM 1585 N N . PHE B 1 38 ? 14.391 0.908 -6.855 1 86.12 38 PHE B N 1
ATOM 1586 C CA . PHE B 1 38 ? 15.539 1.016 -5.969 1 86.12 38 PHE B CA 1
ATOM 1587 C C . PHE B 1 38 ? 16.828 0.624 -6.691 1 86.12 38 PHE B C 1
ATOM 1589 O O . PHE B 1 38 ? 17.844 1.299 -6.562 1 86.12 38 PHE B O 1
ATOM 1596 N N . LEU B 1 39 ? 16.781 -0.399 -7.352 1 86.75 39 LEU B N 1
ATOM 1597 C CA . LEU B 1 39 ? 17.969 -0.903 -8.047 1 86.75 39 LEU B CA 1
ATOM 1598 C C . LEU B 1 39 ? 18.438 0.084 -9.109 1 86.75 39 LEU B C 1
ATOM 1600 O O . LEU B 1 39 ? 19.625 0.194 -9.375 1 86.75 39 LEU B O 1
ATOM 1604 N N . ASP B 1 40 ? 17.516 0.756 -9.688 1 85.44 40 ASP B N 1
ATOM 1605 C CA . ASP B 1 40 ? 17.844 1.732 -10.719 1 85.44 40 ASP B CA 1
ATOM 1606 C C . ASP B 1 40 ? 18.531 2.959 -10.117 1 85.44 40 ASP B C 1
ATOM 1608 O O . ASP B 1 40 ? 19.266 3.664 -10.805 1 85.44 40 ASP B O 1
ATOM 1612 N N . GLU B 1 41 ? 18.219 3.266 -8.891 1 79.56 41 GLU B N 1
ATOM 1613 C CA . GLU B 1 41 ? 18.734 4.469 -8.25 1 79.56 41 GLU B CA 1
ATOM 1614 C C . GLU B 1 41 ? 20.047 4.184 -7.523 1 79.56 41 GLU B C 1
ATOM 1616 O O . GLU B 1 41 ? 20.891 5.078 -7.371 1 79.56 41 GLU B O 1
ATOM 1621 N N . SER B 1 42 ? 20.125 2.943 -7.066 1 73.88 42 SER B N 1
ATOM 1622 C CA . SER B 1 42 ? 21.266 2.676 -6.203 1 73.88 42 SER B CA 1
ATOM 1623 C C . SER B 1 42 ? 22.078 1.483 -6.707 1 73.88 42 SER B C 1
ATOM 1625 O O . SER B 1 42 ? 21.5 0.465 -7.102 1 73.88 42 SER B O 1
ATOM 1627 N N . GLU B 1 43 ? 23.344 1.598 -6.824 1 68.81 43 GLU B N 1
ATOM 1628 C CA . GLU B 1 43 ? 24.219 0.512 -7.266 1 68.81 43 GLU B CA 1
ATOM 1629 C C . GLU B 1 43 ? 24.719 -0.305 -6.082 1 68.81 43 GLU B C 1
ATOM 1631 O O . GLU B 1 43 ? 25.141 -1.455 -6.25 1 68.81 43 GLU B O 1
ATOM 1636 N N . ASP B 1 44 ? 24.562 0.185 -4.984 1 70.31 44 ASP B N 1
ATOM 1637 C CA . ASP B 1 44 ? 25.266 -0.496 -3.896 1 70.31 44 ASP B CA 1
ATOM 1638 C C . ASP B 1 44 ? 24.266 -1.088 -2.896 1 70.31 44 ASP B C 1
ATOM 1640 O O . ASP B 1 44 ? 24.641 -1.401 -1.763 1 70.31 44 ASP B O 1
ATOM 1644 N N . ILE B 1 45 ? 23.156 -1.259 -3.365 1 71 45 ILE B N 1
ATOM 1645 C CA . ILE B 1 45 ? 22.219 -1.801 -2.398 1 71 45 ILE B CA 1
ATOM 1646 C C . ILE B 1 45 ? 22.328 -3.324 -2.369 1 71 45 ILE B C 1
ATOM 1648 O O . ILE B 1 45 ? 22.266 -3.979 -3.412 1 71 45 ILE B O 1
ATOM 1652 N N . THR B 1 46 ? 22.578 -3.873 -1.196 1 76.19 46 THR B N 1
ATOM 1653 C CA . THR B 1 46 ? 22.719 -5.32 -1.071 1 76.19 46 THR B CA 1
ATOM 1654 C C . THR B 1 46 ? 21.453 -5.941 -0.478 1 76.19 46 THR B C 1
ATOM 1656 O O . THR B 1 46 ? 21.062 -7.039 -0.866 1 76.19 46 THR B O 1
ATOM 1659 N N . THR B 1 47 ? 20.844 -5.254 0.507 1 89.12 47 THR B N 1
ATOM 1660 C CA . THR B 1 47 ? 19.672 -5.805 1.19 1 89.12 47 THR B CA 1
ATOM 1661 C C . THR B 1 47 ? 18.516 -4.805 1.19 1 89.12 47 THR B C 1
ATOM 1663 O O . THR B 1 47 ? 18.703 -3.641 1.546 1 89.12 47 THR B O 1
ATOM 1666 N N . ILE B 1 48 ? 17.406 -5.203 0.715 1 91.56 48 ILE B N 1
ATOM 1667 C CA . ILE B 1 48 ? 16.203 -4.383 0.689 1 91.56 48 ILE B CA 1
ATOM 1668 C C . ILE B 1 48 ? 15.195 -4.918 1.703 1 91.56 48 ILE B C 1
ATOM 1670 O O . ILE B 1 48 ? 14.664 -6.02 1.543 1 91.56 48 ILE B O 1
ATOM 1674 N N . PRO B 1 49 ? 14.875 -4.176 2.721 1 93.12 49 PRO B N 1
ATOM 1675 C CA . PRO B 1 49 ? 13.867 -4.586 3.699 1 93.12 49 PRO B CA 1
ATOM 1676 C C . PRO B 1 49 ? 12.438 -4.375 3.201 1 93.12 49 PRO B C 1
ATOM 1678 O O . PRO B 1 49 ? 12.148 -3.355 2.568 1 93.12 49 PRO B O 1
ATOM 1681 N N . LEU B 1 50 ? 11.633 -5.336 3.436 1 94.06 50 LEU B N 1
ATOM 1682 C CA . LEU B 1 50 ? 10.203 -5.254 3.133 1 94.06 50 LEU B CA 1
ATOM 1683 C C . LEU B 1 50 ? 9.375 -5.305 4.41 1 94.06 50 LEU B C 1
ATOM 1685 O O . LEU B 1 50 ? 8.953 -6.379 4.84 1 94.06 50 LEU B O 1
ATOM 1689 N N . ALA B 1 51 ? 9.109 -4.109 4.941 1 89.94 51 ALA B N 1
ATOM 1690 C CA . ALA B 1 51 ? 8.547 -3.951 6.281 1 89.94 51 ALA B CA 1
ATOM 1691 C C . ALA B 1 51 ? 7.133 -4.52 6.359 1 89.94 51 ALA B C 1
ATOM 1693 O O . ALA B 1 51 ? 6.629 -4.801 7.449 1 89.94 51 ALA B O 1
ATOM 1694 N N . ASN B 1 52 ? 6.457 -4.785 5.199 1 90.62 52 ASN B N 1
ATOM 1695 C CA . ASN B 1 52 ? 5.043 -5.141 5.246 1 90.62 52 ASN B CA 1
ATOM 1696 C C . ASN B 1 52 ? 4.785 -6.504 4.609 1 90.62 52 ASN B C 1
ATOM 1698 O O . ASN B 1 52 ? 3.637 -6.859 4.34 1 90.62 52 ASN B O 1
ATOM 1702 N N . VAL B 1 53 ? 5.809 -7.262 4.379 1 95.94 53 VAL B N 1
ATOM 1703 C CA . VAL B 1 53 ? 5.621 -8.531 3.686 1 95.94 53 VAL B CA 1
ATOM 1704 C C . VAL B 1 53 ? 6.223 -9.664 4.512 1 95.94 53 VAL B C 1
ATOM 1706 O O . VAL B 1 53 ? 7.438 -9.703 4.734 1 95.94 53 VAL B O 1
ATOM 1709 N N . LEU B 1 54 ? 5.391 -10.594 4.992 1 96.88 54 LEU B N 1
ATOM 1710 C CA . LEU B 1 54 ? 5.863 -11.75 5.75 1 96.88 54 LEU B CA 1
ATOM 1711 C C . LEU B 1 54 ? 6.621 -12.719 4.852 1 96.88 54 LEU B C 1
ATOM 1713 O O . LEU B 1 54 ? 6.379 -12.773 3.643 1 96.88 54 LEU B O 1
ATOM 1717 N N . SER B 1 55 ? 7.504 -13.523 5.449 1 98 55 SER B N 1
ATOM 1718 C CA . SER B 1 55 ? 8.383 -14.43 4.723 1 98 55 SER B CA 1
ATOM 1719 C C . SER B 1 55 ? 7.586 -15.438 3.896 1 98 55 SER B C 1
ATOM 1721 O O . SER B 1 55 ? 7.949 -15.734 2.756 1 98 55 SER B O 1
ATOM 1723 N N . GLN B 1 56 ? 6.531 -15.961 4.52 1 97.75 56 GLN B N 1
ATOM 1724 C CA . GLN B 1 56 ? 5.738 -16.953 3.803 1 97.75 56 GLN B CA 1
ATOM 1725 C C . GLN B 1 56 ? 5.145 -16.359 2.527 1 97.75 56 GLN B C 1
ATOM 1727 O O . GLN B 1 56 ? 5.176 -17 1.47 1 97.75 56 GLN B O 1
ATOM 1732 N N . HIS B 1 57 ? 4.617 -15.211 2.559 1 98.19 57 HIS B N 1
ATOM 1733 C CA . HIS B 1 57 ? 4.016 -14.555 1.402 1 98.19 57 HIS B CA 1
ATOM 1734 C C . HIS B 1 57 ? 5.082 -14.094 0.416 1 98.19 57 HIS B C 1
ATOM 1736 O O . HIS B 1 57 ? 4.879 -14.156 -0.798 1 98.19 57 HIS B O 1
ATOM 1742 N N . LEU B 1 58 ? 6.234 -13.633 0.96 1 98.31 58 LEU B N 1
ATOM 1743 C CA . LEU B 1 58 ? 7.332 -13.242 0.084 1 98.31 58 LEU B CA 1
ATOM 1744 C C . LEU B 1 58 ? 7.812 -14.422 -0.749 1 98.31 58 LEU B C 1
ATOM 1746 O O . LEU B 1 58 ? 8.055 -14.281 -1.95 1 98.31 58 LEU B O 1
ATOM 1750 N N . ALA B 1 59 ? 7.941 -15.531 -0.08 1 98.38 59 ALA B N 1
ATOM 1751 C CA . ALA B 1 59 ? 8.344 -16.75 -0.791 1 98.38 59 ALA B CA 1
ATOM 1752 C C . ALA B 1 59 ? 7.371 -17.062 -1.927 1 98.38 59 ALA B C 1
ATOM 1754 O O . ALA B 1 59 ? 7.793 -17.391 -3.039 1 98.38 59 ALA B O 1
ATOM 1755 N N . THR B 1 60 ? 6.098 -16.953 -1.608 1 98.44 60 THR B N 1
ATOM 1756 C CA . THR B 1 60 ? 5.047 -17.203 -2.588 1 98.44 60 THR B CA 1
ATOM 1757 C C . THR B 1 60 ? 5.145 -16.219 -3.754 1 98.44 60 THR B C 1
ATOM 1759 O O . THR B 1 60 ? 5.027 -16.625 -4.914 1 98.44 60 THR B O 1
ATOM 1762 N N . ILE B 1 61 ? 5.398 -14.992 -3.518 1 98.5 61 ILE B N 1
ATOM 1763 C CA . ILE B 1 61 ? 5.516 -13.953 -4.535 1 98.5 61 ILE B CA 1
ATOM 1764 C C . ILE B 1 61 ? 6.734 -14.227 -5.41 1 98.5 61 ILE B C 1
ATOM 1766 O O . ILE B 1 61 ? 6.664 -14.102 -6.637 1 98.5 61 ILE B O 1
ATOM 1770 N N . ILE B 1 62 ? 7.828 -14.57 -4.762 1 97.94 62 ILE B N 1
ATOM 1771 C CA . ILE B 1 62 ? 9.055 -14.859 -5.496 1 97.94 62 ILE B CA 1
ATOM 1772 C C . ILE B 1 62 ? 8.828 -16.031 -6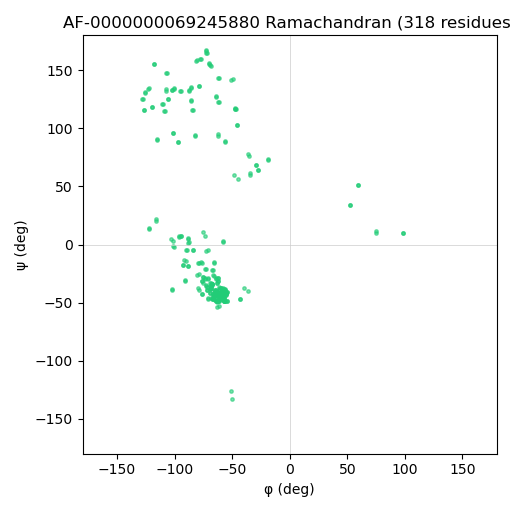.441 1 97.94 62 ILE B C 1
ATOM 1774 O O . ILE B 1 62 ? 9.273 -16.016 -7.59 1 97.94 62 ILE B O 1
ATOM 1778 N N . GLU B 1 63 ? 8.148 -17.031 -5.945 1 97.06 63 GLU B N 1
ATOM 1779 C CA . GLU B 1 63 ? 7.816 -18.172 -6.789 1 97.06 63 GLU B CA 1
ATOM 1780 C C . GLU B 1 63 ? 7.027 -17.734 -8.023 1 97.06 63 GLU B C 1
ATOM 1782 O O . GLU B 1 63 ? 7.34 -18.156 -9.141 1 97.06 63 GLU B O 1
ATOM 1787 N N . TYR B 1 64 ? 6.004 -16.938 -7.852 1 98.06 64 TYR B N 1
ATOM 1788 C CA . TYR B 1 64 ? 5.199 -16.422 -8.953 1 98.06 64 TYR B CA 1
ATOM 1789 C C . TYR B 1 64 ? 6.066 -15.664 -9.953 1 98.06 64 TYR B C 1
ATOM 1791 O O . TYR B 1 64 ? 5.977 -15.891 -11.156 1 98.06 64 TYR B O 1
ATOM 1799 N N . CYS B 1 65 ? 6.91 -14.781 -9.469 1 97.19 65 CYS B N 1
ATOM 1800 C CA . CYS B 1 65 ? 7.742 -13.953 -10.336 1 97.19 65 CYS B CA 1
ATOM 1801 C C . CYS B 1 65 ? 8.727 -14.812 -11.125 1 97.19 65 CYS B C 1
ATOM 1803 O O . CYS B 1 65 ? 8.977 -14.555 -12.297 1 97.19 65 CYS B O 1
ATOM 1805 N N . LYS B 1 66 ? 9.297 -15.82 -10.469 1 95.19 66 LYS B N 1
ATOM 1806 C CA . LYS B 1 66 ? 10.211 -16.734 -11.148 1 95.19 66 LYS B CA 1
ATOM 1807 C C . LYS B 1 66 ? 9.555 -17.359 -12.375 1 95.19 66 LYS B C 1
ATOM 1809 O O . LYS B 1 66 ? 10.148 -17.422 -13.445 1 95.19 66 LYS B O 1
ATOM 1814 N N . LYS B 1 67 ? 8.328 -17.75 -12.172 1 95.25 67 LYS B N 1
ATOM 1815 C CA . LYS B 1 67 ? 7.598 -18.391 -13.258 1 95.25 67 LYS B CA 1
ATOM 1816 C C . LYS B 1 67 ? 7.305 -17.406 -14.383 1 95.25 67 LYS B C 1
ATOM 1818 O O . LYS B 1 67 ? 7.395 -17.75 -15.562 1 95.25 67 LYS B O 1
ATOM 1823 N N . HIS B 1 68 ? 7.047 -16.203 -14.047 1 95.25 68 HIS B N 1
ATOM 1824 C CA . HIS B 1 68 ? 6.539 -15.234 -15.023 1 95.25 68 HIS B CA 1
ATOM 1825 C C . HIS B 1 68 ? 7.684 -14.523 -15.734 1 95.25 68 HIS B C 1
ATOM 1827 O O . HIS B 1 68 ? 7.48 -13.93 -16.797 1 95.25 68 HIS B O 1
ATOM 1833 N N . VAL B 1 69 ? 8.867 -14.539 -15.195 1 92.62 69 VAL B N 1
ATOM 1834 C CA . VAL B 1 69 ? 9.984 -13.867 -15.844 1 92.62 69 VAL B CA 1
ATOM 1835 C C . VAL B 1 69 ? 10.727 -14.859 -16.75 1 92.62 69 VAL B C 1
ATOM 1837 O O . VAL B 1 69 ? 11.523 -14.453 -17.594 1 92.62 69 VAL B O 1
ATOM 1840 N N . SER B 1 70 ? 10.484 -16.109 -16.516 1 90.81 70 SER B N 1
ATOM 1841 C CA . SER B 1 70 ? 11.188 -17.125 -17.281 1 90.81 70 SER B CA 1
ATOM 1842 C C . SER B 1 70 ? 10.852 -17.016 -18.766 1 90.81 70 SER B C 1
ATOM 1844 O O . SER B 1 70 ? 9.688 -17.094 -19.156 1 90.81 70 SER B O 1
ATOM 1846 N N . GLU B 1 71 ? 11.828 -16.859 -19.531 1 88.62 71 GLU B N 1
ATOM 1847 C CA . GLU B 1 71 ? 11.648 -16.766 -20.984 1 88.62 71 GLU B CA 1
ATOM 1848 C C . GLU B 1 71 ? 11.305 -18.125 -21.578 1 88.62 71 GLU B C 1
ATOM 1850 O O . GLU B 1 71 ? 10.773 -18.188 -22.703 1 88.62 71 GLU B O 1
ATOM 1855 N N . GLU B 1 72 ? 11.609 -19.141 -20.922 1 90 72 GLU B N 1
ATOM 1856 C CA . GLU B 1 72 ? 11.391 -20.5 -21.406 1 90 72 GLU B CA 1
ATOM 1857 C C . GLU B 1 72 ? 9.922 -20.906 -21.297 1 90 72 GLU B C 1
ATOM 1859 O O . GLU B 1 72 ? 9.477 -21.844 -21.938 1 90 72 GLU B O 1
ATOM 1864 N N . GLU B 1 73 ? 9.273 -20.109 -20.516 1 89.56 73 GLU B N 1
ATOM 1865 C CA . GLU B 1 73 ? 7.883 -20.484 -20.281 1 89.56 73 GLU B CA 1
ATOM 1866 C C . GLU B 1 73 ? 6.973 -19.891 -21.359 1 89.56 73 GLU B C 1
ATOM 1868 O O . GLU B 1 73 ? 7.105 -18.719 -21.719 1 89.56 73 GLU B O 1
ATOM 1873 N N . THR B 1 74 ? 6.109 -20.766 -21.859 1 93.62 74 THR B N 1
ATOM 1874 C CA . THR B 1 74 ? 5.094 -20.312 -22.797 1 93.62 74 THR B CA 1
ATOM 1875 C C . THR B 1 74 ? 3.955 -19.609 -22.047 1 93.62 74 THR B C 1
ATOM 1877 O O . THR B 1 74 ? 3.812 -19.75 -20.844 1 93.62 74 THR B O 1
ATOM 1880 N N . GLU B 1 75 ? 3.26 -18.828 -22.828 1 93.62 75 GLU B N 1
ATOM 1881 C CA . GLU B 1 75 ? 2.1 -18.156 -22.234 1 93.62 75 GLU B CA 1
ATOM 1882 C C . GLU B 1 75 ? 1.104 -19.172 -21.672 1 93.62 75 GLU B C 1
ATOM 1884 O O . GLU B 1 75 ? 0.528 -18.953 -20.609 1 93.62 75 GLU B O 1
ATOM 1889 N N . ASP B 1 76 ? 0.944 -20.266 -22.391 1 95.81 76 ASP B N 1
ATOM 1890 C CA . ASP B 1 76 ? 0.037 -21.312 -21.938 1 95.81 76 ASP B CA 1
ATOM 1891 C C . ASP B 1 76 ? 0.507 -21.906 -20.609 1 95.81 76 ASP B C 1
ATOM 1893 O O . ASP B 1 76 ? -0.305 -22.188 -19.734 1 95.81 76 ASP B O 1
ATOM 1897 N N . ALA B 1 77 ? 1.769 -22.094 -20.547 1 95.62 77 ALA B N 1
ATOM 1898 C CA . ALA B 1 77 ? 2.33 -22.656 -19.328 1 95.62 77 ALA B CA 1
ATOM 1899 C C . ALA B 1 77 ? 2.15 -21.703 -18.156 1 95.62 77 ALA B C 1
ATOM 1901 O O . ALA B 1 77 ? 1.856 -22.141 -17.031 1 95.62 77 ALA B O 1
ATOM 1902 N N . ARG B 1 78 ? 2.307 -20.422 -18.359 1 95.62 78 ARG B N 1
ATOM 1903 C CA . ARG B 1 78 ? 2.115 -19.422 -17.328 1 95.62 78 ARG B CA 1
ATOM 1904 C C . ARG B 1 78 ? 0.661 -19.375 -16.875 1 95.62 78 ARG B C 1
ATOM 1906 O O . ARG B 1 78 ? 0.385 -19.281 -15.68 1 95.62 78 ARG B O 1
ATOM 1913 N N . ASN B 1 79 ? -0.203 -19.5 -17.797 1 95.69 79 ASN B N 1
ATOM 1914 C CA . ASN B 1 79 ? -1.624 -19.484 -17.469 1 95.69 79 ASN B CA 1
ATOM 1915 C C . ASN B 1 79 ? -2.01 -20.703 -16.625 1 95.69 79 ASN B C 1
ATOM 1917 O O . ASN B 1 79 ? -2.791 -20.578 -15.672 1 95.69 79 ASN B O 1
ATOM 1921 N N . LYS B 1 80 ? -1.519 -21.828 -17.047 1 96.69 80 LYS B N 1
ATOM 1922 C CA . LYS B 1 80 ? -1.776 -23.047 -16.266 1 96.69 80 LYS B CA 1
ATOM 1923 C C . LYS B 1 80 ? -1.201 -22.922 -14.852 1 96.69 80 LYS B C 1
ATOM 1925 O O . LYS B 1 80 ? -1.84 -23.328 -13.883 1 96.69 80 LYS B O 1
ATOM 1930 N N . PHE B 1 81 ? -0.035 -22.438 -14.836 1 97.38 81 PHE B N 1
ATOM 1931 C CA . PHE B 1 81 ? 0.585 -22.203 -13.539 1 97.38 81 PHE B CA 1
ATOM 1932 C C . PHE B 1 81 ? -0.272 -21.266 -12.688 1 97.38 81 PHE B C 1
ATOM 1934 O O . PHE B 1 81 ? -0.473 -21.516 -11.5 1 97.38 81 PHE B O 1
ATOM 1941 N N . ASP B 1 82 ? -0.77 -20.156 -13.281 1 98 82 ASP B N 1
ATOM 1942 C CA . ASP B 1 82 ? -1.579 -19.172 -12.57 1 98 82 ASP B CA 1
ATOM 1943 C C . ASP B 1 82 ? -2.807 -19.828 -11.938 1 98 82 ASP B C 1
ATOM 1945 O O . ASP B 1 82 ? -3.158 -19.531 -10.789 1 98 82 ASP B O 1
ATOM 1949 N N . VAL B 1 83 ? -3.41 -20.656 -12.672 1 97.19 83 VAL B N 1
ATOM 1950 C CA . VAL B 1 83 ? -4.609 -21.328 -12.203 1 97.19 83 VAL B CA 1
ATOM 1951 C C . VAL B 1 83 ? -4.266 -22.219 -11 1 97.19 83 VAL B C 1
ATOM 1953 O O . VAL B 1 83 ? -4.938 -22.156 -9.969 1 97.19 83 VAL B O 1
ATOM 1956 N N . GLU B 1 84 ? -3.217 -23.031 -11.117 1 97.62 84 GLU B N 1
ATOM 1957 C CA . GLU B 1 84 ? -2.799 -23.906 -10.031 1 97.62 84 GLU B CA 1
ATOM 1958 C C . GLU B 1 84 ? -2.332 -23.109 -8.82 1 97.62 84 GLU B C 1
ATOM 1960 O O . GLU B 1 84 ? -2.641 -23.453 -7.68 1 97.62 84 GLU B O 1
ATOM 1965 N N . PHE B 1 85 ? -1.631 -22.047 -9.094 1 98.25 85 PHE B N 1
ATOM 1966 C CA . PHE B 1 85 ? -1.104 -21.141 -8.07 1 98.25 85 PHE B CA 1
ATOM 1967 C C . PHE B 1 85 ? -2.225 -20.609 -7.191 1 98.25 85 PHE B C 1
ATOM 1969 O O . PHE B 1 85 ? -2.141 -20.672 -5.961 1 98.25 85 PHE B O 1
ATOM 1976 N N . THR B 1 86 ? -3.283 -20.125 -7.727 1 98.12 86 THR B N 1
ATOM 1977 C CA . THR B 1 86 ? -4.367 -19.516 -6.965 1 98.12 86 THR B CA 1
ATOM 1978 C C . THR B 1 86 ? -5.199 -20.594 -6.262 1 98.12 86 THR B C 1
ATOM 1980 O O . THR B 1 86 ? -5.758 -20.344 -5.188 1 98.12 86 THR B O 1
ATOM 1983 N N . LYS B 1 87 ? -5.254 -21.797 -6.82 1 96.88 87 LYS B N 1
ATOM 1984 C CA . LYS B 1 87 ? -6.023 -22.875 -6.215 1 96.88 87 LYS B CA 1
ATOM 1985 C C . LYS B 1 87 ? -5.422 -23.297 -4.879 1 96.88 87 LYS B C 1
ATOM 1987 O O . LYS B 1 87 ? -6.133 -23.766 -3.99 1 96.88 87 LYS B O 1
ATOM 1992 N N . GLU B 1 88 ? -4.168 -23.094 -4.734 1 97.19 88 GLU B N 1
ATOM 1993 C CA . GLU B 1 88 ? -3.469 -23.516 -3.527 1 97.19 88 GLU B CA 1
ATOM 1994 C C . GLU B 1 88 ? -3.609 -22.469 -2.416 1 97.19 88 GLU B C 1
ATOM 1996 O O . GLU B 1 88 ? -3.277 -22.75 -1.261 1 97.19 88 GLU B O 1
ATOM 2001 N N . LEU B 1 89 ? -4.188 -21.375 -2.646 1 97.81 89 LEU B N 1
ATOM 2002 C CA . LEU B 1 89 ? -4.246 -20.281 -1.684 1 97.81 89 LEU B CA 1
ATOM 2003 C C . LEU B 1 89 ? -5.594 -20.25 -0.975 1 97.81 89 LEU B C 1
ATOM 2005 O O . LEU B 1 89 ? -6.637 -20.422 -1.61 1 97.81 89 LEU B O 1
ATOM 2009 N N . SER B 1 90 ? -5.574 -20.109 0.311 1 96.69 90 SER B N 1
ATOM 2010 C CA . SER B 1 90 ? -6.801 -19.797 1.039 1 96.69 90 SER B CA 1
ATOM 2011 C C . SER B 1 90 ? -7.242 -18.359 0.788 1 96.69 90 SER B C 1
ATOM 2013 O O . SER B 1 90 ? -6.461 -17.531 0.293 1 96.69 90 SER B O 1
ATOM 2015 N N . GLY B 1 91 ? -8.453 -18.078 1.137 1 96.12 91 GLY B N 1
ATOM 2016 C CA . GLY B 1 91 ? -8.922 -16.703 1.064 1 96.12 91 GLY B CA 1
ATOM 2017 C C . GLY B 1 91 ? -8.055 -15.727 1.85 1 96.12 91 GLY B C 1
ATOM 2018 O O . GLY B 1 91 ? -7.742 -14.641 1.371 1 96.12 91 GLY B O 1
ATOM 2019 N N . GLU B 1 92 ? -7.676 -16.188 3.021 1 95 92 GLU B N 1
ATOM 2020 C CA . GLU B 1 92 ? -6.82 -15.352 3.869 1 95 92 GLU B CA 1
ATOM 2021 C C . GLU B 1 92 ? -5.469 -15.102 3.209 1 95 92 GLU B C 1
ATOM 2023 O O . GLU B 1 92 ? -4.961 -13.977 3.234 1 95 92 GLU B O 1
ATOM 2028 N N . ASP B 1 93 ? -4.895 -16.141 2.605 1 97.06 93 ASP B N 1
ATOM 2029 C CA . ASP B 1 93 ? -3.631 -15.977 1.893 1 97.06 93 ASP B CA 1
ATOM 2030 C C . ASP B 1 93 ? -3.771 -14.992 0.735 1 97.06 93 ASP B C 1
ATOM 2032 O O . ASP B 1 93 ? -2.896 -14.156 0.521 1 97.06 93 ASP B O 1
ATOM 2036 N N . MET B 1 94 ? -4.832 -15.109 0.039 1 97.75 94 MET B N 1
ATOM 2037 C CA . MET B 1 94 ? -5.039 -14.242 -1.118 1 97.75 94 MET B CA 1
ATOM 2038 C C . MET B 1 94 ? -5.141 -12.781 -0.692 1 97.75 94 MET B C 1
ATOM 2040 O O . MET B 1 94 ? -4.582 -11.898 -1.347 1 97.75 94 MET B O 1
ATOM 2044 N N . LYS B 1 95 ? -5.859 -12.555 0.393 1 95.81 95 LYS B N 1
ATOM 2045 C CA . LYS B 1 95 ? -5.961 -11.195 0.921 1 95.81 95 LYS B CA 1
ATOM 2046 C C . LYS B 1 95 ? -4.582 -10.617 1.229 1 95.81 95 LYS B C 1
ATOM 2048 O O . LYS B 1 95 ? -4.258 -9.508 0.802 1 95.81 95 LYS B O 1
ATOM 2053 N N . LEU B 1 96 ? -3.787 -11.406 1.935 1 95.44 96 LEU B N 1
ATOM 2054 C CA . LEU B 1 96 ? -2.477 -10.938 2.369 1 95.44 96 LEU B CA 1
ATOM 2055 C C . LEU B 1 96 ? -1.533 -10.781 1.181 1 95.44 96 LEU B C 1
ATOM 2057 O O . LEU B 1 96 ? -0.759 -9.828 1.12 1 95.44 96 LEU B O 1
ATOM 2061 N N . LEU B 1 97 ? -1.604 -11.664 0.232 1 98.06 97 LEU B N 1
ATOM 2062 C CA . LEU B 1 97 ? -0.773 -11.578 -0.965 1 98.06 97 LEU B CA 1
ATOM 2063 C C . LEU B 1 97 ? -1.175 -10.391 -1.826 1 98.06 97 LEU B C 1
ATOM 2065 O O . LEU B 1 97 ? -0.322 -9.75 -2.447 1 98.06 97 LEU B O 1
ATOM 2069 N N . LEU B 1 98 ? -2.465 -10.109 -1.893 1 97 98 LEU B N 1
ATOM 2070 C CA . LEU B 1 98 ? -2.932 -8.938 -2.629 1 97 98 LEU B CA 1
ATOM 2071 C C . LEU B 1 98 ? -2.324 -7.66 -2.061 1 97 98 LEU B C 1
ATOM 2073 O O . LEU B 1 98 ? -1.838 -6.812 -2.812 1 97 98 LEU B O 1
ATOM 2077 N N . LEU B 1 99 ? -2.357 -7.539 -0.745 1 93.62 99 LEU B N 1
ATOM 2078 C CA . LEU B 1 99 ? -1.774 -6.375 -0.086 1 93.62 99 LEU B CA 1
ATOM 2079 C C . LEU B 1 99 ? -0.281 -6.273 -0.379 1 93.62 99 LEU B C 1
ATOM 2081 O O . LEU B 1 99 ? 0.227 -5.191 -0.675 1 93.62 99 LEU B O 1
ATOM 2085 N N . ALA B 1 100 ? 0.414 -7.406 -0.352 1 96.31 100 ALA B N 1
ATOM 2086 C CA . ALA B 1 100 ? 1.848 -7.441 -0.632 1 96.31 100 ALA B CA 1
ATOM 2087 C C . ALA B 1 100 ? 2.129 -7.09 -2.09 1 96.31 100 ALA B C 1
ATOM 2089 O O . ALA B 1 100 ? 3.053 -6.328 -2.385 1 96.31 100 ALA B O 1
ATOM 2090 N N . ALA B 1 101 ? 1.347 -7.621 -2.979 1 96.88 101 ALA B N 1
ATOM 2091 C CA . ALA B 1 101 ? 1.504 -7.352 -4.406 1 96.88 101 ALA B CA 1
ATOM 2092 C C . ALA B 1 101 ? 1.296 -5.867 -4.711 1 96.88 101 ALA B C 1
ATOM 2094 O O . ALA B 1 101 ? 1.991 -5.297 -5.555 1 96.88 101 ALA B O 1
ATOM 2095 N N . ASN B 1 102 ? 0.289 -5.301 -4.07 1 92.94 102 ASN B N 1
ATOM 2096 C CA . ASN B 1 102 ? 0.069 -3.865 -4.219 1 92.94 102 ASN B CA 1
ATOM 2097 C C . ASN B 1 102 ? 1.253 -3.059 -3.689 1 92.94 102 ASN B C 1
ATOM 2099 O O . ASN B 1 102 ? 1.753 -2.164 -4.375 1 92.94 102 ASN B O 1
ATOM 2103 N N . TYR B 1 103 ? 1.731 -3.484 -2.502 1 92.69 103 TYR B N 1
ATOM 2104 C CA . TYR B 1 103 ? 2.889 -2.85 -1.881 1 92.69 103 TYR B CA 1
ATOM 2105 C C . TYR B 1 103 ? 4.102 -2.902 -2.803 1 92.69 103 TYR B C 1
ATOM 2107 O O . TYR B 1 103 ? 4.812 -1.907 -2.963 1 92.69 103 TYR B O 1
ATOM 2115 N N . LEU B 1 104 ? 4.359 -3.992 -3.469 1 95.5 104 LEU B N 1
ATOM 2116 C CA . LEU B 1 104 ? 5.527 -4.227 -4.312 1 95.5 104 LEU B CA 1
ATOM 2117 C C . LEU B 1 104 ? 5.258 -3.789 -5.746 1 95.5 104 LEU B C 1
ATOM 2119 O O . LEU B 1 104 ? 6.16 -3.818 -6.59 1 95.5 104 LEU B O 1
ATOM 2123 N N . ASN B 1 105 ? 4.059 -3.387 -6.012 1 94.06 105 ASN B N 1
ATOM 2124 C CA . ASN B 1 105 ? 3.654 -2.91 -7.328 1 94.06 105 ASN B CA 1
ATOM 2125 C C . ASN B 1 105 ? 3.855 -3.979 -8.398 1 94.06 105 ASN B C 1
ATOM 2127 O O . ASN B 1 105 ? 4.5 -3.727 -9.422 1 94.06 105 ASN B O 1
ATOM 2131 N N . ILE B 1 106 ? 3.34 -5.145 -8.148 1 96.94 106 ILE B N 1
ATOM 2132 C CA . ILE B 1 106 ? 3.332 -6.23 -9.125 1 96.94 106 ILE B CA 1
ATOM 2133 C C . ILE B 1 106 ? 1.951 -6.332 -9.766 1 96.94 106 ILE B C 1
ATOM 2135 O O . ILE B 1 106 ? 1.097 -7.09 -9.297 1 96.94 106 ILE B O 1
ATOM 2139 N N . ARG B 1 107 ? 1.83 -5.742 -10.859 1 94.44 107 ARG B N 1
ATOM 2140 C CA . ARG B 1 107 ? 0.517 -5.551 -11.469 1 94.44 107 ARG B CA 1
ATOM 2141 C C . ARG B 1 107 ? -0.094 -6.887 -11.883 1 94.44 107 ARG B C 1
ATOM 2143 O O . ARG B 1 107 ? -1.281 -7.129 -11.656 1 94.44 107 ARG B O 1
ATOM 2150 N N . SER B 1 108 ? 0.674 -7.758 -12.555 1 96.44 108 SER B N 1
ATOM 2151 C CA . SER B 1 108 ? 0.159 -9.039 -13.031 1 96.44 108 SER B CA 1
ATOM 2152 C C . SER B 1 108 ? -0.35 -9.891 -11.875 1 96.44 108 SER B C 1
ATOM 2154 O O . SER B 1 108 ? -1.396 -10.539 -11.984 1 96.44 108 SER B O 1
ATOM 2156 N N . LEU B 1 109 ? 0.377 -9.891 -10.828 1 98.25 109 LEU B N 1
ATOM 2157 C CA . LEU B 1 109 ? -0.031 -10.664 -9.656 1 98.25 109 LEU B CA 1
ATOM 2158 C C . LEU B 1 109 ? -1.265 -10.047 -9.008 1 98.25 109 LEU B C 1
ATOM 2160 O O . LEU B 1 109 ? -2.166 -10.766 -8.57 1 98.25 109 LEU B O 1
ATOM 2164 N N . LEU B 1 110 ? -1.285 -8.719 -8.914 1 97.69 110 LEU B N 1
ATOM 2165 C CA . LEU B 1 110 ? -2.455 -8.023 -8.391 1 97.69 110 LEU B CA 1
ATOM 2166 C C . LEU B 1 110 ? -3.713 -8.422 -9.156 1 97.69 110 LEU B C 1
ATOM 2168 O O . LEU B 1 110 ? -4.719 -8.797 -8.555 1 97.69 110 LEU B O 1
ATOM 2172 N N . ASP B 1 111 ? -3.658 -8.398 -10.445 1 96.75 111 ASP B N 1
ATOM 2173 C CA . ASP B 1 111 ? -4.793 -8.75 -11.289 1 96.75 111 ASP B CA 1
ATOM 2174 C C . ASP B 1 111 ? -5.227 -10.195 -11.062 1 96.75 111 ASP B C 1
ATOM 2176 O O . ASP B 1 111 ? -6.418 -10.477 -10.922 1 96.75 111 ASP B O 1
ATOM 2180 N N . LEU B 1 112 ? -4.289 -11.031 -11.094 1 97.81 112 LEU B N 1
ATOM 2181 C CA . LEU B 1 112 ? -4.559 -12.453 -10.891 1 97.81 112 LEU B CA 1
ATOM 2182 C C . LEU B 1 112 ? -5.246 -12.688 -9.547 1 97.81 112 LEU B C 1
ATOM 2184 O O . LEU B 1 112 ? -6.27 -13.375 -9.484 1 97.81 112 LEU B O 1
ATOM 2188 N N . LEU B 1 113 ? -4.727 -12.094 -8.438 1 98.25 113 LEU B N 1
ATOM 2189 C CA . LEU B 1 113 ? -5.23 -12.328 -7.086 1 98.25 113 LEU B CA 1
ATOM 2190 C C . LEU B 1 113 ? -6.59 -11.664 -6.895 1 98.25 113 LEU B C 1
ATOM 2192 O O . LEU B 1 113 ? -7.461 -12.211 -6.215 1 98.25 113 LEU B O 1
ATOM 2196 N N . ALA B 1 114 ? -6.711 -10.469 -7.465 1 95.44 114 ALA B N 1
ATOM 2197 C CA . ALA B 1 114 ? -8.008 -9.805 -7.379 1 95.44 114 ALA B CA 1
ATOM 2198 C C . ALA B 1 114 ? -9.102 -10.648 -8.016 1 95.44 114 ALA B C 1
ATOM 2200 O O . ALA B 1 114 ? -10.195 -10.781 -7.457 1 95.44 114 ALA B O 1
ATOM 2201 N N . GLY B 1 115 ? -8.852 -11.211 -9.117 1 96 115 GLY B N 1
ATOM 2202 C CA . GLY B 1 115 ? -9.805 -12.094 -9.766 1 96 115 GLY B CA 1
ATOM 2203 C C . GLY B 1 115 ? -10.078 -13.359 -8.977 1 96 115 GLY B C 1
ATOM 2204 O O . GLY B 1 115 ? -11.234 -13.766 -8.82 1 96 115 GLY B O 1
ATOM 2205 N N . ALA B 1 116 ? -9.055 -13.953 -8.555 1 97.25 116 ALA B N 1
ATOM 2206 C CA . ALA B 1 116 ? -9.203 -15.188 -7.777 1 97.25 116 ALA B CA 1
ATOM 2207 C C . ALA B 1 116 ? -9.984 -14.93 -6.492 1 97.25 116 ALA B C 1
ATOM 2209 O O . ALA B 1 116 ? -10.82 -15.75 -6.094 1 97.25 116 ALA B O 1
ATOM 2210 N N . LEU B 1 117 ? -9.648 -13.844 -5.82 1 96.38 117 LEU B N 1
ATOM 2211 C CA . LEU B 1 117 ? -10.375 -13.484 -4.605 1 96.38 117 LEU B CA 1
ATOM 2212 C C . LEU B 1 117 ? -11.844 -13.234 -4.906 1 96.38 117 LEU B C 1
ATOM 2214 O O . LEU B 1 117 ? -12.719 -13.648 -4.141 1 96.38 117 LEU B O 1
ATOM 2218 N N . ALA B 1 118 ? -12.148 -12.492 -6 1 94.44 118 ALA B N 1
ATOM 2219 C CA . ALA B 1 118 ? -13.523 -12.266 -6.438 1 94.44 118 ALA B CA 1
ATOM 2220 C C . ALA B 1 118 ? -14.266 -13.578 -6.637 1 94.44 118 ALA B C 1
ATOM 2222 O O . ALA B 1 118 ? -15.406 -13.734 -6.199 1 94.44 118 ALA B O 1
ATOM 2223 N N . ASP B 1 119 ? -13.594 -14.578 -7.211 1 94.25 119 ASP B N 1
ATOM 2224 C CA . ASP B 1 119 ? -14.172 -15.898 -7.414 1 94.25 119 ASP B CA 1
ATOM 2225 C C . ASP B 1 119 ? -14.398 -16.609 -6.082 1 94.25 119 ASP B C 1
ATOM 2227 O O . ASP B 1 119 ? -15.367 -17.359 -5.934 1 94.25 119 ASP B O 1
ATOM 2231 N N . HIS B 1 120 ? -13.523 -16.359 -5.16 1 94 120 HIS B N 1
ATOM 2232 C CA . HIS B 1 120 ? -13.594 -16.984 -3.846 1 94 120 HIS B CA 1
ATOM 2233 C C . HIS B 1 120 ? -14.812 -16.5 -3.066 1 94 120 HIS B C 1
ATOM 2235 O O . HIS B 1 120 ? -15.43 -17.266 -2.328 1 94 120 HIS B O 1
ATOM 2241 N N . ILE B 1 121 ? -15.141 -15.297 -3.244 1 92.5 121 ILE B N 1
ATOM 2242 C CA . ILE B 1 121 ? -16.219 -14.742 -2.447 1 92.5 121 ILE B CA 1
ATOM 2243 C C . ILE B 1 121 ? -17.516 -14.711 -3.273 1 92.5 121 ILE B C 1
ATOM 2245 O O . ILE B 1 121 ? -18.562 -14.312 -2.775 1 92.5 121 ILE B O 1
ATOM 2249 N N . LYS B 1 122 ? -17.328 -15.133 -4.43 1 88.75 122 LYS B N 1
ATOM 2250 C CA . LYS B 1 122 ? -18.484 -15.18 -5.316 1 88.75 122 LYS B CA 1
ATOM 2251 C C . LYS B 1 122 ? -19.531 -16.156 -4.801 1 88.75 122 LYS B C 1
ATOM 2253 O O . LYS B 1 122 ? -19.203 -17.266 -4.371 1 88.75 122 LYS B O 1
ATOM 2258 N N . ASN B 1 123 ? -20.703 -15.727 -4.676 1 88.69 123 ASN B N 1
ATOM 2259 C CA . ASN B 1 123 ? -21.844 -16.531 -4.285 1 88.69 123 ASN B CA 1
ATOM 2260 C C . ASN B 1 123 ? -21.828 -16.859 -2.793 1 88.69 123 ASN B C 1
ATOM 2262 O O . ASN B 1 123 ? -22.438 -17.844 -2.355 1 88.69 123 ASN B O 1
ATOM 2266 N N . LYS B 1 124 ? -21.016 -16.297 -2.053 1 86.5 124 LYS B N 1
ATOM 2267 C CA . LYS B 1 124 ? -21.031 -16.438 -0.599 1 86.5 124 LYS B CA 1
ATOM 2268 C C . LYS B 1 124 ? -22.078 -15.531 0.029 1 86.5 124 LYS B C 1
ATOM 2270 O O . LYS B 1 124 ? -22.578 -14.602 -0.613 1 86.5 124 LYS B O 1
ATOM 2275 N N . SER B 1 125 ? -22.438 -15.914 1.202 1 84.19 125 SER B N 1
ATOM 2276 C CA . SER B 1 125 ? -23.438 -15.117 1.917 1 84.19 125 SER B CA 1
ATOM 2277 C C . SER B 1 125 ? -22.859 -13.758 2.322 1 84.19 125 SER B C 1
ATOM 2279 O O . SER B 1 125 ? -21.641 -13.594 2.416 1 84.19 125 SER B O 1
ATOM 2281 N N . VAL B 1 126 ? -23.688 -12.844 2.469 1 76.75 126 VAL B N 1
ATOM 2282 C CA . VAL B 1 126 ? -23.297 -11.516 2.928 1 76.75 126 VAL B CA 1
ATOM 2283 C C . VAL B 1 126 ? -22.578 -11.625 4.273 1 76.75 126 VAL B C 1
ATOM 2285 O O . VAL B 1 126 ? -21.594 -10.938 4.508 1 76.75 126 VAL B O 1
ATOM 2288 N N . GLU B 1 127 ? -23.125 -12.508 5.027 1 79.69 127 GLU B N 1
ATOM 2289 C CA . GLU B 1 127 ? -22.5 -12.727 6.332 1 79.69 127 GLU B CA 1
ATOM 2290 C C . GLU B 1 127 ? -21.062 -13.211 6.188 1 79.69 127 GLU B C 1
ATOM 2292 O O . GLU B 1 127 ? -20.172 -12.758 6.914 1 79.69 127 GLU B O 1
ATOM 2297 N N . PHE B 1 128 ? -20.875 -14.078 5.309 1 85 128 PHE B N 1
ATOM 2298 C CA . PHE B 1 128 ? -19.531 -14.594 5.062 1 85 128 PHE B CA 1
ATOM 2299 C C . PHE B 1 128 ? -18.609 -13.484 4.594 1 85 128 PHE B C 1
ATOM 2301 O O . PHE B 1 128 ? -17.469 -13.367 5.074 1 85 128 PHE B O 1
ATOM 2308 N N . VAL B 1 129 ? -19.047 -12.75 3.656 1 87.81 129 VAL B N 1
ATOM 2309 C CA . VAL B 1 129 ? -18.219 -11.695 3.076 1 87.81 129 VAL B CA 1
ATOM 2310 C C . VAL B 1 129 ? -17.859 -10.664 4.148 1 87.81 129 VAL B C 1
ATOM 2312 O O . VAL B 1 129 ? -16.719 -10.203 4.215 1 87.81 129 VAL B O 1
ATOM 2315 N N . ARG B 1 130 ? -18.766 -10.32 5.055 1 82.31 130 ARG B N 1
ATOM 2316 C CA . ARG B 1 130 ? -18.516 -9.367 6.133 1 82.31 130 ARG B CA 1
ATOM 2317 C C . ARG B 1 130 ? -17.484 -9.906 7.117 1 82.31 130 ARG B C 1
ATOM 2319 O O . ARG B 1 130 ? -16.594 -9.172 7.547 1 82.31 130 ARG B O 1
ATOM 2326 N N . GLU B 1 131 ? -17.641 -11.102 7.379 1 86.69 131 GLU B N 1
ATOM 2327 C CA . GLU B 1 131 ? -16.703 -11.734 8.297 1 86.69 131 GLU B CA 1
ATOM 2328 C C . GLU B 1 131 ? -15.32 -11.844 7.676 1 86.69 131 GLU B C 1
ATOM 2330 O O . GLU B 1 131 ? -14.312 -11.609 8.352 1 86.69 131 GLU B O 1
ATOM 2335 N N . PHE B 1 132 ? -15.391 -12.297 6.43 1 87.56 132 PHE B N 1
ATOM 2336 C CA . PHE B 1 132 ? -14.141 -12.5 5.707 1 87.56 132 PHE B CA 1
ATOM 2337 C C . PHE B 1 132 ? -13.328 -11.211 5.656 1 87.56 132 PHE B C 1
ATOM 2339 O O . PHE B 1 132 ? -12.109 -11.227 5.836 1 87.56 132 PHE B O 1
ATOM 2346 N N . PHE B 1 133 ? -13.938 -10.133 5.484 1 87 133 PHE B N 1
ATOM 2347 C CA . PHE B 1 133 ? -13.242 -8.859 5.371 1 87 133 PHE B CA 1
ATOM 2348 C C . PHE B 1 133 ? -13.203 -8.148 6.719 1 87 133 PHE B C 1
ATOM 2350 O O . 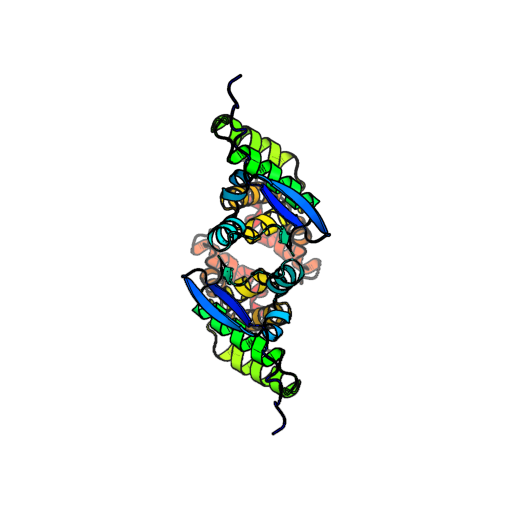PHE B 1 133 ? -12.672 -7.039 6.824 1 87 133 PHE B O 1
ATOM 2357 N N . ASN B 1 134 ? -13.688 -8.852 7.824 1 82.44 134 ASN B N 1
ATOM 2358 C CA . ASN B 1 134 ? -13.727 -8.312 9.18 1 82.44 134 ASN B CA 1
ATOM 2359 C C . ASN B 1 134 ? -14.422 -6.957 9.227 1 82.44 134 ASN B C 1
ATOM 2361 O O . ASN B 1 134 ? -13.922 -6.023 9.859 1 82.44 134 ASN B O 1
ATOM 2365 N N . VAL B 1 135 ? -15.273 -6.75 8.531 1 67.25 135 VAL B N 1
ATOM 2366 C CA . VAL B 1 135 ? -16.109 -5.551 8.57 1 67.25 135 VAL B CA 1
ATOM 2367 C C . VAL B 1 135 ? -17.203 -5.715 9.633 1 67.25 135 VAL B C 1
ATOM 2369 O O . VAL B 1 135 ? -18 -6.656 9.57 1 67.25 135 VAL B O 1
ATOM 2372 N N . GLU B 1 136 ? -16.938 -5.207 10.914 1 59.12 136 GLU B N 1
ATOM 2373 C CA . GLU B 1 136 ? -17.906 -5.332 11.992 1 59.12 136 GLU B CA 1
ATOM 2374 C C . GLU B 1 136 ? -19.297 -4.922 11.523 1 59.12 136 GLU B C 1
ATOM 2376 O O . GLU B 1 136 ? -19.453 -3.945 10.789 1 59.12 136 GLU B O 1
ATOM 2381 N N . ASN B 1 137 ? -20.109 -5.91 11.57 1 53.66 137 ASN B N 1
ATOM 2382 C CA . ASN B 1 137 ? -21.516 -5.637 11.328 1 53.66 137 ASN B CA 1
ATOM 2383 C C . ASN B 1 137 ? -22.062 -4.582 12.289 1 53.66 137 ASN B C 1
ATOM 2385 O O . ASN B 1 137 ? -22.078 -4.797 13.5 1 53.66 137 ASN B O 1
ATOM 2389 N N . ASP B 1 138 ? -21.922 -3.414 11.891 1 54.94 138 ASP B N 1
ATOM 2390 C CA . ASP B 1 138 ? -22.484 -2.381 12.75 1 54.94 138 ASP B CA 1
ATOM 2391 C C . ASP B 1 138 ? -23.984 -2.6 12.953 1 54.94 138 ASP B C 1
ATOM 2393 O O . ASP B 1 138 ? -24.656 -1.774 13.578 1 54.94 138 ASP B O 1
ATOM 2397 N N . TYR B 1 139 ? -24.422 -3.611 12.406 1 53.94 139 TYR B N 1
ATOM 2398 C CA . TYR B 1 139 ? -25.875 -3.732 12.516 1 53.94 139 TYR B CA 1
ATOM 2399 C C . TYR B 1 139 ? -26.266 -4.828 13.5 1 53.94 139 TYR B C 1
ATOM 2401 O O . TYR B 1 139 ? -25.531 -5.805 13.672 1 53.94 139 TYR B O 1
ATOM 2409 N N . GLU B 1 140 ? -27.109 -4.621 14.375 1 56.19 140 GLU B N 1
ATOM 2410 C CA . GLU B 1 140 ? -27.734 -5.676 15.164 1 56.19 140 GLU B CA 1
ATOM 2411 C C . GLU B 1 140 ? -28.25 -6.801 14.273 1 56.19 140 GLU B C 1
ATOM 2413 O O . GLU B 1 140 ? -28.641 -6.559 13.125 1 56.19 140 GLU B O 1
ATOM 2418 N N . PRO B 1 141 ? -28.094 -7.996 14.781 1 53.84 141 PRO B N 1
ATOM 2419 C CA . PRO B 1 141 ? -28.531 -9.156 14.008 1 53.84 141 PRO B CA 1
ATOM 2420 C C . PRO B 1 141 ? -29.891 -8.953 13.352 1 53.84 141 PRO B C 1
ATOM 2422 O O . PRO B 1 141 ? -30.109 -9.383 12.219 1 53.84 141 PRO B O 1
ATOM 2425 N N . GLU B 1 142 ? -30.75 -8.492 14.055 1 56.75 142 GLU B N 1
ATOM 2426 C CA . GLU B 1 142 ? -32.094 -8.273 13.547 1 56.75 142 GLU B CA 1
ATOM 2427 C C . GLU B 1 142 ? -32.094 -7.289 12.383 1 56.75 142 GLU B C 1
ATOM 2429 O O . GLU B 1 142 ? -32.844 -7.461 11.414 1 56.75 142 GLU B O 1
ATOM 2434 N N . GLU B 1 143 ? -31.359 -6.355 12.367 1 56.25 143 GLU B N 1
ATOM 2435 C CA . GLU B 1 143 ? -31.266 -5.359 11.305 1 56.25 143 GLU B CA 1
ATOM 2436 C C . GLU B 1 143 ? -30.562 -5.93 10.078 1 56.25 143 GLU B C 1
ATOM 2438 O O . GLU B 1 143 ? -30.953 -5.637 8.938 1 56.25 143 GLU B O 1
ATOM 2443 N N . GLU B 1 144 ? -29.734 -6.801 10.164 1 50.91 144 GLU B N 1
ATOM 2444 C CA . GLU B 1 144 ? -29.047 -7.512 9.094 1 50.91 144 GLU B CA 1
ATOM 2445 C C . GLU B 1 144 ? -29.984 -8.461 8.359 1 50.91 144 GLU B C 1
ATOM 2447 O O . GLU B 1 144 ? -29.938 -8.578 7.137 1 50.91 144 GLU B O 1
ATOM 2452 N N . ALA B 1 145 ? -30.703 -9.172 9.094 1 53.06 145 ALA B N 1
ATOM 2453 C CA . ALA B 1 145 ? -31.688 -10.062 8.484 1 53.06 145 ALA B CA 1
ATOM 2454 C C . ALA B 1 145 ? -32.656 -9.281 7.625 1 53.06 145 ALA B C 1
ATOM 2456 O O . ALA B 1 145 ? -33.031 -9.719 6.523 1 53.06 145 ALA B O 1
ATOM 2457 N N . LYS B 1 146 ? -33.062 -8.141 8.07 1 53.47 146 LYS B N 1
ATOM 2458 C CA . LYS B 1 146 ? -33.969 -7.301 7.305 1 53.47 146 LYS B CA 1
ATOM 2459 C C . LYS B 1 146 ? -33.281 -6.734 6.062 1 53.47 146 LYS B C 1
ATOM 2461 O O . LYS B 1 146 ? -33.906 -6.684 4.984 1 53.47 146 LYS B O 1
ATOM 2466 N N . LEU B 1 147 ? -32.125 -6.504 6.148 1 48.06 147 LEU B N 1
ATOM 2467 C CA . LEU B 1 147 ? -31.359 -5.973 5.016 1 48.06 147 LEU B CA 1
ATOM 2468 C C . LEU B 1 147 ? -31.016 -7.078 4.023 1 48.06 147 LEU B C 1
ATOM 2470 O O . LEU B 1 147 ? -31.031 -6.852 2.812 1 48.06 147 LEU B O 1
ATOM 2474 N N . ARG B 1 148 ? -30.703 -8.195 4.512 1 50.12 148 ARG B N 1
ATOM 2475 C CA . ARG B 1 148 ? -30.484 -9.359 3.668 1 50.12 148 ARG B CA 1
ATOM 2476 C C . ARG B 1 148 ? -31.75 -9.734 2.896 1 50.12 148 ARG B C 1
ATOM 2478 O O . ARG B 1 148 ? -31.672 -10.086 1.717 1 50.12 148 ARG B O 1
ATOM 2485 N N . GLU B 1 149 ? -32.812 -9.898 3.58 1 49.97 149 GLU B N 1
ATOM 2486 C CA . GLU B 1 149 ? -34.094 -10.18 2.938 1 49.97 149 GLU B CA 1
ATOM 2487 C C . GLU B 1 149 ? -34.469 -9.078 1.951 1 49.97 149 GLU B C 1
ATOM 2489 O O . GLU B 1 149 ? -34.969 -9.359 0.866 1 49.97 149 GLU B O 1
ATOM 2494 N N . GLU B 1 150 ? -34.219 -7.93 2.338 1 46.69 150 GLU B N 1
ATOM 2495 C CA . GLU B 1 150 ? -34.562 -6.797 1.478 1 46.69 150 GLU B CA 1
ATOM 2496 C C . GLU B 1 150 ? -33.562 -6.68 0.324 1 46.69 150 GLU B C 1
ATOM 2498 O O . GLU B 1 150 ? -33.906 -6.211 -0.76 1 46.69 150 GLU B O 1
ATOM 2503 N N . ASN B 1 151 ? -32.344 -7.062 0.661 1 41.41 151 ASN B N 1
ATOM 2504 C CA . ASN B 1 151 ? -31.312 -6.914 -0.362 1 41.41 151 ASN B CA 1
ATOM 2505 C C . ASN B 1 151 ? -30.969 -8.25 -1.021 1 41.41 151 ASN B C 1
ATOM 2507 O O . ASN B 1 151 ? -29.922 -8.398 -1.64 1 41.41 151 ASN B O 1
ATOM 2511 N N . GLN B 1 152 ? -31.672 -9.367 -0.69 1 40.62 152 GLN B N 1
ATOM 2512 C CA . GLN B 1 152 ? -31.531 -10.641 -1.396 1 40.62 152 GLN B CA 1
ATOM 2513 C C . GLN B 1 152 ? -31.391 -10.422 -2.898 1 40.62 152 GLN B C 1
ATOM 2515 O O . GLN B 1 152 ? -30.688 -11.188 -3.576 1 40.62 152 GLN B O 1
ATOM 2520 N N . TRP B 1 153 ? -32.094 -9.469 -3.393 1 36.91 153 TRP B N 1
ATOM 2521 C CA . TRP B 1 153 ? -31.969 -9.297 -4.836 1 36.91 153 TRP B CA 1
ATOM 2522 C C . TRP B 1 153 ? -30.594 -8.766 -5.199 1 36.91 153 TRP B C 1
ATOM 2524 O O . TRP B 1 153 ? -30.109 -8.977 -6.316 1 36.91 153 TRP B O 1
ATOM 2534 N N . ALA B 1 154 ? -29.953 -7.895 -4.434 1 38.56 154 ALA B N 1
ATOM 2535 C CA . ALA B 1 154 ? -28.609 -7.398 -4.738 1 38.56 154 ALA B CA 1
ATOM 2536 C C . ALA B 1 154 ? -27.578 -8.523 -4.684 1 38.56 154 ALA B C 1
ATOM 2538 O O . ALA B 1 154 ? -26.609 -8.531 -5.449 1 38.56 154 ALA B O 1
ATOM 2539 N N . PHE B 1 155 ? -27.594 -9.391 -3.752 1 36.47 155 PHE B N 1
ATOM 2540 C CA . PHE B 1 155 ? -26.734 -10.555 -3.66 1 36.47 155 PHE B CA 1
ATOM 2541 C C . PHE B 1 155 ? -27.25 -11.688 -4.531 1 36.47 155 PHE B C 1
ATOM 2543 O O . PHE B 1 155 ? -26.547 -12.672 -4.777 1 36.47 155 PHE B O 1
ATOM 2550 N N . GLY B 1 156 ? -28.531 -11.805 -4.848 1 34.31 156 GLY B N 1
ATOM 2551 C CA . GLY B 1 156 ? -29.078 -12.914 -5.617 1 34.31 156 GLY B CA 1
ATOM 2552 C C . GLY B 1 156 ? -28.484 -13.016 -7.012 1 34.31 156 GLY B C 1
ATOM 2553 O O . GLY B 1 156 ? -28.594 -14.062 -7.664 1 34.31 156 GLY B O 1
ATOM 2554 N N . ASN B 1 157 ? -28.375 -11.914 -7.785 1 32.06 157 ASN B N 1
ATOM 2555 C CA . ASN B 1 157 ? -28.109 -12.273 -9.172 1 32.06 157 ASN B CA 1
ATOM 2556 C C . ASN B 1 157 ? -26.703 -12.82 -9.359 1 32.06 157 ASN B C 1
ATOM 2558 O O . ASN B 1 157 ? -26.203 -12.891 -10.477 1 32.06 157 ASN B O 1
ATOM 2562 N N . ILE B 1 158 ? -25.859 -12.867 -8.461 1 31.52 158 ILE B N 1
ATOM 2563 C CA . ILE B 1 158 ? -24.656 -13.633 -8.797 1 31.52 158 ILE B CA 1
ATOM 2564 C C . ILE B 1 158 ? -25 -15.125 -8.789 1 31.52 158 ILE B C 1
ATOM 2566 O O . ILE B 1 158 ? -24.141 -15.953 -8.453 1 31.52 158 ILE B O 1
ATOM 2570 N N . ASP B 1 159 ? -26.25 -15.484 -8.656 1 28.22 159 ASP B N 1
ATOM 2571 C CA . ASP B 1 159 ? -26.5 -16.922 -8.633 1 28.22 159 ASP B CA 1
ATOM 2572 C C . ASP B 1 159 ? -25.828 -17.609 -9.812 1 28.22 159 ASP B C 1
ATOM 2574 O O . ASP B 1 159 ? -24.953 -18.469 -9.617 1 28.22 159 ASP B O 1
ATOM 2578 N N . GLU B 1 160 ? -26.703 -18.469 -10.703 1 24.86 160 GLU B N 1
ATOM 2579 C CA . GLU B 1 160 ? -26.672 -19.734 -11.43 1 24.86 160 GLU B CA 1
ATOM 2580 C C . GLU B 1 160 ? -26.109 -19.562 -12.836 1 24.86 160 GLU B C 1
ATOM 2582 O O . GLU B 1 160 ? -25.969 -20.531 -13.586 1 24.86 160 GLU B O 1
ATOM 2587 N N . ASN B 1 161 ? -25.609 -18.406 -13.516 1 22.62 161 ASN B N 1
ATOM 2588 C CA . ASN B 1 161 ? -25.234 -18.969 -14.812 1 22.62 161 ASN B CA 1
ATOM 2589 C C . ASN B 1 161 ? -23.875 -19.656 -14.75 1 22.62 161 ASN B C 1
ATOM 2591 O O . ASN B 1 161 ? -22.969 -19.188 -14.062 1 22.62 161 ASN B O 1
#

InterPro domains:
  IPR001232 S-phase kinase-associated protein 1-like [SM00512] (9-106)
  IPR011333 SKP1/BTB/POZ domain superfamily [G3DSA:3.30.710.10] (8-156)
  IPR011333 SKP1/BTB/POZ domain superfamily [SSF54695] (11-71)
  IPR016072 SKP1 component, dimerisation [PF01466] (108-154)
  IPR016073 SKP1 component, POZ domain [PF03931] (11-69)
  IPR016897 S-phase kinase-associated protein 1 [PIRSF028729] (4-155)
  IPR016897 S-phase kinase-associated protein 1 [PTHR11165] (11-151)
  IPR036296 SKP1-like, dimerisation domain superfamily [SSF81382] (80-154)

Nearest PDB structures (foldseek):
  5k35-assembly1_B  TM=7.809E-01  e=2.404E-10  Homo sapiens
  8ubt-assembly1_B  TM=7.433E-01  e=7.106E-11  Homo sapiens
  5v4b-assembly1_A  TM=7.511E-01  e=9.683E-10  Homo sapiens
  3l2o-assembly1_A  TM=7.716E-01  e=3.472E-09  Homo sapiens
  8c13-assembly1_K  TM=8.509E-01  e=1.006E-04  Homo sapiens

pLDDT: mean 81.75, std 21.57, range [22.59, 98.5]